Protein AF-A0AAE8MUZ4-F1 (afdb_monomer)

Secondary structure (DSSP, 8-state):
-PPPPHHHHTTSS----PPP-----------PPPP-PPP--PPPPP------------------PPP-------PPSS--PPP-PPP-B-HHHHHHHHHTT-B-GGG-EEE--S-HHHHHHEEEEEESS-B--HHHHHHTSBSS--TTHHHHHHHHHHHTT-SEEEEEEE-SSS-HHHHHHHHHHHHHHHHHHHHHTTB-TTSPBP-------------S---EEEEEEES-HHHHHH--HHHHHHHHHHHHHHHHHHHHHTT-

Radius of gyration: 29.9 Å; Cα contacts (8 Å, |Δi|>4): 283; chains: 1; bounding box: 83×80×65 Å

Sequence (264 aa):
MAAPTLAQACRALRVPCRPASHFRCVSTATRQPAKTGPPASNPKPKTSQPAKTGPFASGSKPDGQKPKLGGQKLRPASGQKPKPRGPALLPSVLRWAHEHNVGFVGELKTVKLASKKGAKALTVKYSPRQTFSWHHITQYFTHHEHTMTEYWLYRYEEQLADPLWLQLTGSTSVKPVVRNFGKRRIRQGIHAAMAERGYTPVGKVAEVEAADDAGARPTRELKGTVSVTVHDPLLAFSFDRETCLEIGREIVRHVESQGKSQRR

Solvent-accessible surface area (backbone atoms only — not comparable to full-atom values): 16710 Å² total; per-residue (Å²): 137,85,80,84,60,74,79,63,64,65,72,75,60,92,67,85,81,77,82,89,75,84,90,74,91,80,82,89,82,94,77,83,85,84,89,75,83,85,85,76,90,80,83,84,86,78,89,79,87,84,80,91,76,86,87,83,79,89,79,91,78,79,95,72,89,76,82,83,74,81,74,79,74,81,72,77,81,72,94,66,78,77,73,82,75,67,83,58,55,30,69,68,58,56,49,52,26,61,76,71,59,42,42,52,60,87,62,46,42,78,52,85,60,84,50,68,70,52,48,72,22,38,48,40,26,40,21,74,46,38,48,55,57,66,66,50,47,73,70,30,37,32,62,62,89,37,93,54,33,65,61,51,52,54,55,48,59,69,47,63,82,40,48,30,41,81,45,79,48,63,53,81,90,55,61,66,66,52,36,53,50,16,50,48,49,44,51,50,12,34,38,49,33,32,44,77,52,45,25,38,86,41,24,42,60,49,89,68,78,93,67,93,70,96,60,91,70,61,91,63,61,43,59,8,23,42,38,38,38,30,69,35,34,69,62,43,50,70,52,51,71,65,61,24,28,53,53,14,40,54,51,51,54,50,54,56,54,52,68,58,61,79,77,117

Structure (mmCIF, N/CA/C/O backbone):
data_AF-A0AAE8MUZ4-F1
#
_entry.id   AF-A0AAE8MUZ4-F1
#
loop_
_atom_site.group_PDB
_atom_site.id
_atom_site.type_symbol
_atom_site.label_atom_id
_atom_site.label_alt_id
_atom_site.label_comp_id
_atom_site.label_asym_id
_atom_site.label_entity_id
_atom_site.label_seq_id
_atom_site.pdbx_PDB_ins_code
_atom_site.Cartn_x
_atom_site.Cartn_y
_atom_site.Cartn_z
_atom_site.occupancy
_atom_site.B_iso_or_equiv
_atom_site.auth_seq_id
_atom_site.auth_comp_id
_atom_site.auth_asym_id
_atom_site.auth_atom_id
_atom_site.pdbx_PDB_model_num
ATOM 1 N N . MET A 1 1 ? -15.954 -32.762 -34.624 1.00 44.47 1 MET A N 1
ATOM 2 C CA . MET A 1 1 ? -15.051 -33.497 -33.712 1.00 44.47 1 MET A CA 1
ATOM 3 C C . MET A 1 1 ? -15.132 -32.822 -32.352 1.00 44.47 1 MET A C 1
ATOM 5 O O . MET A 1 1 ? -14.688 -31.690 -32.231 1.00 44.47 1 MET A O 1
ATOM 9 N N . ALA A 1 2 ? -15.831 -33.432 -31.394 1.00 43.97 2 ALA A N 1
ATOM 10 C CA . ALA A 1 2 ? -16.106 -32.829 -30.090 1.00 43.97 2 ALA A CA 1
ATOM 11 C C . ALA A 1 2 ? -14.939 -33.088 -29.125 1.00 43.97 2 ALA A C 1
ATOM 13 O O . ALA A 1 2 ? -14.492 -34.227 -28.994 1.00 43.97 2 ALA A O 1
ATOM 14 N N . ALA A 1 3 ? -14.438 -32.033 -28.480 1.00 46.38 3 ALA A N 1
ATOM 15 C CA . ALA A 1 3 ? -13.372 -32.127 -27.488 1.00 46.38 3 ALA A CA 1
ATOM 16 C C . ALA A 1 3 ? -13.898 -32.775 -26.190 1.00 46.38 3 ALA A C 1
ATOM 18 O O . ALA A 1 3 ? -14.987 -32.411 -25.734 1.00 46.38 3 ALA A O 1
ATOM 19 N N . PRO A 1 4 ? -13.164 -33.721 -25.578 1.00 58.41 4 PRO A N 1
ATOM 20 C CA . PRO A 1 4 ? -13.598 -34.365 -24.346 1.00 58.41 4 PRO A CA 1
ATOM 21 C C . PRO A 1 4 ? -13.546 -33.393 -23.159 1.00 58.41 4 PRO A C 1
ATOM 23 O O . PRO A 1 4 ? -12.588 -32.647 -22.963 1.00 58.41 4 PRO A O 1
ATOM 26 N N . THR A 1 5 ? -14.599 -33.425 -22.346 1.00 60.47 5 THR A N 1
ATOM 27 C CA . THR A 1 5 ? -14.749 -32.649 -21.110 1.00 60.47 5 THR A CA 1
ATOM 28 C C . THR A 1 5 ? -13.696 -33.017 -20.059 1.00 60.47 5 THR A C 1
ATOM 30 O O . THR A 1 5 ? -13.419 -34.195 -19.836 1.00 60.47 5 THR A O 1
ATOM 33 N N . LEU A 1 6 ? -13.198 -32.005 -19.338 1.00 47.69 6 LEU A N 1
ATOM 34 C CA . LEU A 1 6 ? -12.201 -32.059 -18.250 1.00 47.69 6 LEU A CA 1
ATOM 35 C C . LEU A 1 6 ? -12.442 -33.158 -17.189 1.00 47.69 6 LEU A C 1
ATOM 37 O O . LEU A 1 6 ? -11.491 -33.672 -16.606 1.00 47.69 6 LEU A O 1
ATOM 41 N N . ALA A 1 7 ? -13.689 -33.595 -16.992 1.00 52.94 7 ALA A N 1
ATOM 42 C CA . ALA A 1 7 ? -14.039 -34.693 -16.088 1.00 52.94 7 ALA A CA 1
ATOM 43 C C . ALA A 1 7 ? -13.530 -36.081 -16.546 1.00 52.94 7 ALA A C 1
ATOM 45 O O . ALA A 1 7 ? -13.346 -36.972 -15.716 1.00 52.94 7 ALA A O 1
ATOM 46 N N . GLN A 1 8 ? -13.262 -36.280 -17.843 1.00 55.69 8 GLN A N 1
ATOM 47 C CA . GLN A 1 8 ? -12.695 -37.531 -18.369 1.00 55.69 8 GLN A CA 1
ATOM 48 C C . GLN A 1 8 ? -11.166 -37.596 -18.229 1.00 55.69 8 GLN A C 1
ATOM 50 O O . GLN A 1 8 ? -10.619 -38.691 -18.102 1.00 55.69 8 GLN A O 1
ATOM 55 N N . ALA A 1 9 ? -10.476 -36.452 -18.149 1.00 51.72 9 ALA A N 1
ATOM 56 C CA . ALA A 1 9 ? -9.022 -36.404 -17.975 1.00 51.72 9 ALA A CA 1
ATOM 57 C C . ALA A 1 9 ? -8.576 -36.842 -16.565 1.00 51.72 9 ALA A C 1
ATOM 59 O O . ALA A 1 9 ? -7.518 -37.447 -16.401 1.00 51.72 9 ALA A O 1
ATOM 60 N N . CYS A 1 10 ? -9.408 -36.630 -15.540 1.00 44.34 10 CYS A N 1
ATOM 61 C CA . CYS A 1 10 ? -9.066 -36.984 -14.159 1.00 44.34 10 CYS A CA 1
ATOM 62 C C . CYS A 1 10 ? -9.172 -38.489 -13.838 1.00 44.34 10 CYS A C 1
ATOM 64 O O . CYS A 1 10 ? -8.637 -38.918 -12.820 1.00 44.34 10 CYS A O 1
ATOM 66 N N . ARG A 1 11 ? -9.797 -39.318 -14.692 1.00 48.97 11 ARG A N 1
ATOM 67 C CA . ARG A 1 11 ? -9.858 -40.787 -14.496 1.00 48.97 11 ARG A CA 1
ATOM 68 C C . ARG A 1 11 ? -8.625 -41.544 -15.006 1.00 48.97 11 ARG A C 1
ATOM 70 O O . ARG A 1 11 ? -8.481 -42.722 -14.689 1.00 48.97 11 ARG A O 1
ATOM 77 N N . ALA A 1 12 ? -7.736 -40.897 -15.761 1.00 51.06 12 ALA A N 1
ATOM 78 C CA . ALA A 1 12 ? -6.541 -41.535 -16.324 1.00 51.06 12 ALA A CA 1
ATOM 79 C C . ALA A 1 12 ? -5.339 -41.561 -15.358 1.00 51.06 12 ALA A C 1
ATOM 81 O O . ALA A 1 12 ? -4.394 -42.322 -15.560 1.00 51.06 12 ALA A O 1
ATOM 82 N N . LEU A 1 13 ? -5.378 -40.777 -14.279 1.00 45.66 13 LEU A N 1
ATOM 83 C CA . LEU A 1 13 ? -4.329 -40.745 -13.265 1.00 45.66 13 LEU A CA 1
ATOM 84 C C . LEU A 1 13 ? -4.782 -41.583 -12.067 1.00 45.66 13 LEU A C 1
ATOM 86 O O . LEU A 1 13 ? -5.521 -41.111 -11.207 1.00 45.66 13 LEU A O 1
ATOM 90 N N . ARG A 1 14 ? -4.348 -42.851 -12.019 1.00 48.81 14 ARG A N 1
ATOM 91 C CA . ARG A 1 14 ? -4.476 -43.748 -10.855 1.00 48.81 14 ARG A CA 1
ATOM 92 C C . ARG A 1 14 ? -3.677 -43.200 -9.662 1.00 48.81 14 ARG A C 1
ATOM 94 O O . ARG A 1 14 ? -2.636 -43.739 -9.301 1.00 48.81 14 ARG A O 1
ATOM 101 N N . VAL A 1 15 ? -4.159 -42.126 -9.049 1.00 48.88 15 VAL A N 1
ATOM 102 C CA . VAL A 1 15 ? -3.671 -41.637 -7.760 1.0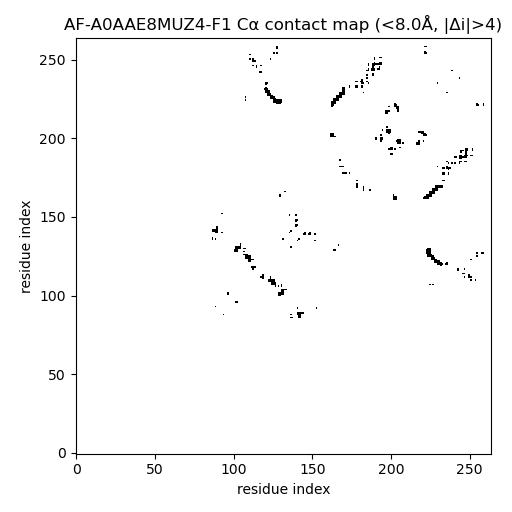0 48.88 15 VAL A CA 1
ATOM 103 C C . VAL A 1 15 ? -4.551 -42.268 -6.679 1.00 48.88 15 VAL A C 1
ATOM 105 O O . VAL A 1 15 ? -5.759 -42.029 -6.674 1.00 48.88 15 VAL A O 1
ATOM 108 N N . PRO A 1 16 ? -4.007 -43.102 -5.777 1.00 45.62 16 PRO A N 1
ATOM 109 C CA . PRO A 1 16 ? -4.795 -43.675 -4.697 1.00 45.62 16 PRO A CA 1
ATOM 110 C C . PRO A 1 16 ? -5.201 -42.580 -3.700 1.00 45.62 16 PRO A C 1
ATOM 112 O O . PRO A 1 16 ? -4.381 -42.073 -2.934 1.00 45.62 16 PRO A O 1
ATOM 115 N N . CYS A 1 17 ? -6.488 -42.230 -3.694 1.00 36.59 17 CYS A N 1
ATOM 116 C CA . CYS A 1 17 ? -7.114 -41.460 -2.626 1.00 36.59 17 CYS A CA 1
ATOM 117 C C . CYS A 1 17 ? -7.075 -42.281 -1.328 1.00 36.59 17 CYS A C 1
ATOM 119 O O . CYS A 1 17 ? -7.754 -43.301 -1.210 1.00 36.59 17 CYS A O 1
ATOM 121 N N . ARG A 1 18 ? -6.283 -41.842 -0.343 1.00 39.91 18 ARG A N 1
ATOM 122 C CA . ARG A 1 18 ? -6.380 -42.349 1.031 1.00 39.91 18 ARG A CA 1
ATOM 123 C C . ARG A 1 18 ? -7.630 -41.759 1.700 1.00 39.91 18 ARG A C 1
ATOM 125 O O . ARG A 1 18 ? -7.783 -40.537 1.674 1.00 39.91 18 ARG A O 1
ATOM 132 N N . PRO A 1 19 ? -8.502 -42.580 2.309 1.00 46.00 19 PRO A N 1
ATOM 133 C CA . PRO A 1 19 ? -9.665 -42.084 3.028 1.00 46.00 19 PRO A CA 1
ATOM 134 C C . PRO A 1 19 ? -9.261 -41.385 4.331 1.00 46.00 19 PRO A C 1
ATOM 136 O O . PRO A 1 19 ? -8.365 -41.823 5.054 1.00 46.00 19 PRO A O 1
ATOM 139 N N . ALA A 1 20 ? -9.955 -40.285 4.610 1.00 47.47 20 ALA A N 1
ATOM 140 C CA . ALA A 1 20 ? -9.902 -39.559 5.865 1.00 47.47 20 ALA A CA 1
ATOM 141 C C . ALA A 1 20 ? -10.546 -40.397 6.979 1.00 47.47 20 ALA A C 1
ATOM 143 O O . ALA A 1 20 ? -11.726 -40.732 6.908 1.00 47.47 20 ALA A O 1
ATOM 144 N N . SER A 1 21 ? -9.783 -40.704 8.027 1.00 38.12 21 SER A N 1
ATOM 145 C CA . SER A 1 21 ? -10.315 -41.307 9.247 1.00 38.12 21 SER A CA 1
ATOM 146 C C . SER A 1 21 ? -9.592 -40.762 10.479 1.00 38.12 21 SER A C 1
ATOM 148 O O . SER A 1 21 ? -8.390 -40.949 10.634 1.00 38.12 21 SER A O 1
ATOM 150 N N . HIS A 1 22 ? -10.376 -40.115 11.345 1.00 38.91 22 HIS A N 1
ATOM 151 C CA . HIS A 1 22 ? -10.196 -39.980 12.793 1.00 38.91 22 HIS A CA 1
ATOM 152 C C . HIS A 1 22 ? -8.846 -39.474 13.331 1.00 38.91 22 HIS A C 1
ATOM 154 O O . HIS A 1 22 ? -7.971 -40.257 13.686 1.00 38.91 22 HIS A O 1
ATOM 160 N N . PHE A 1 23 ? -8.757 -38.168 13.602 1.00 34.72 23 PHE A N 1
ATOM 161 C CA . PHE A 1 23 ? -7.888 -37.671 14.674 1.00 34.72 23 PHE A CA 1
ATOM 162 C C . PHE A 1 23 ? -8.706 -37.535 15.962 1.00 34.72 23 PHE A C 1
ATOM 164 O O . PHE A 1 23 ? -9.442 -36.571 16.161 1.00 34.72 23 PHE A O 1
ATOM 171 N N . ARG A 1 24 ? -8.601 -38.553 16.825 1.00 35.66 24 ARG A N 1
ATOM 172 C CA . ARG A 1 24 ? -8.996 -38.474 18.236 1.00 35.66 24 ARG A CA 1
ATOM 173 C C . ARG A 1 24 ? -7.927 -37.713 19.022 1.00 35.66 24 ARG A C 1
ATOM 175 O O . ARG A 1 24 ? -6.734 -37.927 18.820 1.00 35.66 24 ARG A O 1
ATOM 182 N N . CYS A 1 25 ? -8.391 -36.888 19.957 1.00 34.16 25 CYS A N 1
ATOM 183 C CA . CYS A 1 25 ? -7.623 -36.366 21.082 1.00 34.16 25 CYS A CA 1
ATOM 184 C C . CYS A 1 25 ? -6.877 -37.485 21.819 1.00 34.16 25 CYS A C 1
ATOM 186 O O . CYS A 1 25 ? -7.496 -38.463 22.235 1.00 34.16 25 CYS A O 1
ATOM 188 N N . VAL A 1 26 ? -5.586 -37.275 22.080 1.00 37.47 26 VAL A N 1
ATOM 189 C CA . VAL A 1 26 ? -4.878 -37.917 23.192 1.00 37.47 26 VAL A CA 1
ATOM 190 C C . VAL A 1 26 ? -4.152 -36.826 23.966 1.00 37.47 26 VAL A C 1
ATOM 192 O O . VAL A 1 26 ? -3.298 -36.115 23.440 1.00 37.47 26 VAL A O 1
ATOM 195 N N . SER A 1 27 ? -4.576 -36.685 25.217 1.00 35.72 27 SER A N 1
ATOM 196 C CA . SER A 1 27 ? -3.962 -35.870 26.254 1.00 35.72 27 SER A CA 1
ATOM 197 C C . SER A 1 27 ? -2.910 -36.694 27.006 1.00 35.72 27 SER A C 1
ATOM 199 O O . SER A 1 27 ? -3.008 -37.917 27.076 1.00 35.72 27 SER A O 1
ATOM 201 N N . THR A 1 28 ? -1.983 -35.978 27.643 1.00 35.06 28 THR A N 1
ATOM 202 C CA . THR A 1 28 ? -0.979 -36.403 28.638 1.00 35.06 28 THR A CA 1
ATOM 203 C C . THR A 1 28 ? 0.272 -37.136 28.134 1.00 35.06 28 THR A C 1
ATOM 205 O O . THR A 1 28 ? 0.226 -38.280 27.707 1.00 35.06 28 THR A O 1
ATOM 208 N N . ALA A 1 29 ? 1.429 -36.477 28.269 1.00 35.97 29 ALA A N 1
ATOM 209 C CA . ALA A 1 29 ? 2.474 -36.904 29.207 1.00 35.97 29 ALA A CA 1
ATOM 210 C C . ALA A 1 29 ? 3.646 -35.905 29.215 1.00 35.97 29 ALA A C 1
ATOM 212 O O . ALA A 1 29 ? 4.327 -35.668 28.219 1.00 35.97 29 ALA A O 1
ATOM 213 N N . THR A 1 30 ? 3.869 -35.341 30.395 1.00 45.09 30 THR A N 1
ATOM 214 C CA . THR A 1 30 ? 5.029 -34.573 30.840 1.00 45.09 30 THR A CA 1
ATOM 215 C C . THR A 1 30 ? 6.341 -35.297 30.515 1.00 45.09 30 THR A C 1
ATOM 217 O O . THR A 1 30 ? 6.568 -36.406 30.993 1.00 45.09 30 THR A O 1
ATOM 220 N N . ARG A 1 31 ? 7.248 -34.655 29.767 1.00 38.12 31 ARG A N 1
ATOM 221 C CA . ARG A 1 31 ? 8.655 -35.075 29.668 1.00 38.12 31 ARG A CA 1
ATOM 222 C C . ARG A 1 31 ? 9.562 -33.908 30.044 1.00 38.12 31 ARG A C 1
ATOM 224 O O . ARG A 1 31 ? 9.540 -32.855 29.415 1.00 38.12 31 ARG A O 1
ATOM 231 N N . GLN A 1 32 ? 10.313 -34.114 31.120 1.00 45.84 32 GLN A N 1
ATOM 232 C CA . GLN A 1 32 ? 11.327 -33.204 31.640 1.00 45.84 32 GLN A CA 1
ATOM 233 C C . GLN A 1 32 ? 12.484 -33.000 30.641 1.00 45.84 32 GLN A C 1
ATOM 235 O O . GLN A 1 32 ? 12.754 -33.885 29.824 1.00 45.84 32 GLN A O 1
ATOM 240 N N . PRO A 1 33 ? 13.188 -31.855 30.716 1.00 49.72 33 PRO A N 1
ATOM 241 C CA . PRO A 1 33 ? 14.288 -31.529 29.818 1.00 49.72 33 PRO A CA 1
ATOM 242 C C . PRO A 1 33 ? 15.576 -32.275 30.192 1.00 49.72 33 PRO A C 1
ATOM 244 O O . PRO A 1 33 ? 16.044 -32.221 31.332 1.00 49.72 33 PRO A O 1
ATOM 247 N N . ALA A 1 34 ? 16.188 -32.922 29.200 1.00 43.00 34 ALA A N 1
ATOM 248 C CA . ALA A 1 34 ? 17.543 -33.438 29.307 1.00 43.00 34 ALA A CA 1
ATOM 249 C C . ALA A 1 34 ? 18.542 -32.269 29.321 1.00 43.00 34 ALA A C 1
ATOM 251 O O . ALA A 1 34 ? 18.588 -31.448 28.404 1.00 43.00 34 ALA A O 1
ATOM 252 N N . LYS A 1 35 ? 19.337 -32.211 30.391 1.00 47.22 35 LYS A N 1
ATOM 253 C CA . LYS A 1 35 ? 20.534 -31.381 30.521 1.00 47.22 35 LYS A CA 1
ATOM 254 C C . LYS A 1 35 ? 21.609 -31.913 29.571 1.00 47.22 35 LYS A C 1
ATOM 256 O O . LYS A 1 35 ? 22.097 -33.020 29.767 1.00 47.22 35 LYS A O 1
ATOM 261 N N . THR A 1 36 ? 22.039 -31.103 28.613 1.00 50.72 36 THR A N 1
ATOM 262 C CA . THR A 1 36 ? 23.322 -31.282 27.919 1.00 50.72 36 THR A CA 1
ATOM 263 C C . THR A 1 36 ? 24.082 -29.967 27.998 1.00 50.72 36 THR A C 1
ATOM 265 O O . THR A 1 36 ? 23.602 -28.936 27.529 1.00 50.72 36 THR A O 1
ATOM 268 N N . GLY A 1 37 ? 25.221 -30.007 28.692 1.00 45.41 37 GLY A N 1
ATOM 269 C CA . GLY A 1 37 ? 26.102 -28.869 28.924 1.00 45.41 37 GLY A CA 1
ATOM 270 C C . GLY A 1 37 ? 26.811 -28.368 27.656 1.00 45.41 37 GLY A C 1
ATOM 271 O O . GLY A 1 37 ? 26.710 -28.986 26.595 1.00 45.41 37 GLY A O 1
ATOM 272 N N . PRO A 1 38 ? 27.518 -27.232 27.762 1.00 54.50 38 PRO A N 1
ATOM 273 C CA . PRO A 1 38 ? 28.114 -26.543 26.625 1.00 54.50 38 PRO A CA 1
ATOM 274 C C . PRO A 1 38 ? 29.461 -27.167 26.223 1.00 54.50 38 PRO A C 1
ATOM 276 O O . PRO A 1 38 ? 30.309 -27.379 27.093 1.00 54.50 38 PRO A O 1
ATOM 279 N N . PRO A 1 39 ? 29.730 -27.401 24.926 1.00 54.25 39 PRO A N 1
ATOM 280 C CA . PRO A 1 39 ? 31.086 -27.668 24.477 1.00 54.25 39 PRO A CA 1
ATOM 281 C C . PRO A 1 39 ? 31.892 -26.366 24.328 1.00 54.25 39 PRO A C 1
ATOM 283 O O . PRO A 1 39 ? 31.533 -25.454 23.587 1.00 54.25 39 PRO A O 1
ATOM 286 N N . ALA A 1 40 ? 32.971 -26.341 25.109 1.00 44.56 40 ALA A N 1
ATOM 287 C CA . ALA A 1 40 ? 34.286 -25.729 24.938 1.00 44.56 40 ALA A CA 1
ATOM 288 C C . ALA A 1 40 ? 34.501 -24.597 23.909 1.00 44.56 40 ALA A C 1
ATOM 290 O O . ALA A 1 40 ? 34.334 -24.727 22.699 1.00 44.56 40 ALA A O 1
ATOM 291 N N . SER A 1 41 ? 35.057 -23.519 24.462 1.00 42.69 41 SER A N 1
ATOM 292 C CA . SER A 1 41 ? 35.855 -22.467 23.840 1.00 42.69 41 SER A CA 1
ATOM 293 C C . SER A 1 41 ? 36.892 -22.982 22.837 1.00 42.69 41 SER A C 1
ATOM 295 O O . SER A 1 41 ? 37.749 -23.785 23.207 1.00 42.69 41 SER A O 1
ATOM 297 N N . ASN A 1 42 ? 36.900 -22.413 21.628 1.00 45.31 42 ASN A N 1
ATOM 298 C CA . ASN A 1 42 ? 38.048 -22.484 20.725 1.00 45.31 42 ASN A CA 1
ATOM 299 C C . ASN A 1 42 ? 38.853 -21.168 20.731 1.00 45.31 42 ASN A C 1
ATOM 301 O O . ASN A 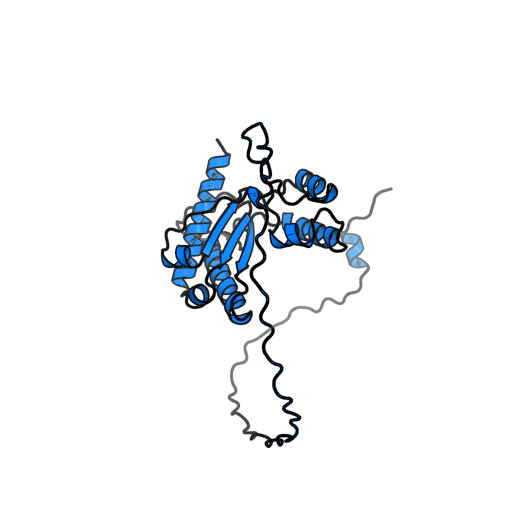1 42 ? 38.267 -20.091 20.894 1.00 45.31 42 ASN A O 1
ATOM 305 N N . PRO A 1 43 ? 40.190 -21.238 20.584 1.00 53.19 43 PRO A N 1
ATOM 306 C CA . PRO A 1 43 ? 41.095 -20.136 20.880 1.00 53.19 43 PRO A CA 1
ATOM 307 C C . PRO A 1 43 ? 41.260 -19.136 19.726 1.00 53.19 43 PRO A C 1
ATOM 309 O O . PRO A 1 43 ? 41.232 -19.480 18.546 1.00 53.19 43 PRO A O 1
ATOM 312 N N . LYS A 1 44 ? 41.495 -17.874 20.112 1.00 47.66 44 LYS A N 1
ATOM 313 C CA . LYS A 1 44 ? 41.945 -16.757 19.264 1.00 47.66 44 LYS A CA 1
ATOM 314 C C . LYS A 1 44 ? 43.232 -17.103 18.497 1.00 47.66 44 LYS A C 1
ATOM 316 O O . LYS A 1 44 ? 44.219 -17.450 19.147 1.00 47.66 44 LYS A O 1
ATOM 321 N N . PRO A 1 45 ? 43.314 -16.809 17.190 1.00 53.84 45 PRO A N 1
ATOM 322 C CA . PRO A 1 45 ? 44.588 -16.533 16.545 1.00 53.84 45 PRO A CA 1
ATOM 323 C C . PRO A 1 45 ? 45.033 -15.082 16.809 1.00 53.84 45 PRO A C 1
ATOM 325 O O . PRO A 1 45 ? 44.281 -14.123 16.621 1.00 53.84 45 PRO A O 1
ATOM 328 N N . LYS A 1 46 ? 46.271 -14.952 17.300 1.00 43.06 46 LYS A N 1
ATOM 329 C CA . LYS A 1 46 ? 47.068 -13.719 17.376 1.00 43.06 46 LYS A CA 1
ATOM 330 C C . LYS A 1 46 ? 47.791 -13.481 16.040 1.00 43.06 46 LYS A C 1
ATOM 332 O O . LYS A 1 46 ? 48.069 -14.440 15.325 1.00 43.06 46 LYS A O 1
ATOM 337 N N . THR A 1 47 ? 48.246 -12.231 15.873 1.00 38.62 47 THR A N 1
ATOM 338 C CA . THR A 1 47 ? 49.345 -11.790 14.979 1.00 38.62 47 THR A CA 1
ATOM 339 C C . THR A 1 47 ? 48.876 -11.587 13.527 1.00 38.62 47 THR A C 1
ATOM 341 O O . THR A 1 47 ? 48.180 -12.432 12.993 1.00 38.62 47 THR A O 1
ATOM 344 N N . SER A 1 48 ? 49.114 -10.475 12.829 1.00 43.38 48 SER A N 1
ATOM 345 C CA . SER A 1 48 ? 50.265 -9.564 12.785 1.00 43.38 48 SER A CA 1
ATOM 346 C C . SER A 1 48 ? 49.834 -8.166 12.302 1.00 43.38 48 SER A C 1
ATOM 348 O O . SER A 1 48 ? 49.023 -8.031 11.390 1.00 43.38 48 SER A O 1
ATOM 350 N N . GLN A 1 49 ? 50.432 -7.118 12.878 1.00 47.72 49 GLN A N 1
ATOM 351 C CA . GLN A 1 49 ? 50.611 -5.832 12.190 1.00 47.72 49 GLN A CA 1
ATOM 352 C C . GLN A 1 49 ? 51.622 -6.003 11.044 1.00 47.72 49 GLN A C 1
ATOM 354 O O . GLN A 1 49 ? 52.499 -6.866 11.140 1.00 47.72 49 GLN A O 1
ATOM 359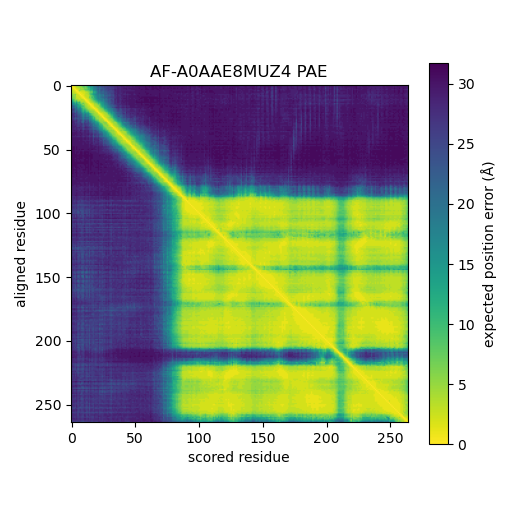 N N . PRO A 1 50 ? 51.598 -5.118 10.035 1.00 50.91 50 PRO A N 1
ATOM 360 C CA . PRO A 1 50 ? 52.826 -4.348 9.860 1.00 50.91 50 PRO A CA 1
ATOM 361 C C . PRO A 1 50 ? 52.640 -2.866 9.501 1.00 50.91 50 PRO A C 1
ATOM 363 O O . PRO A 1 50 ? 51.686 -2.449 8.855 1.00 50.91 50 PRO A O 1
ATOM 366 N N . ALA A 1 51 ? 53.686 -2.141 9.900 1.00 42.56 51 ALA A N 1
ATOM 367 C CA . ALA A 1 51 ? 54.320 -1.007 9.235 1.00 42.56 51 ALA A CA 1
ATOM 368 C C . ALA A 1 51 ? 53.588 0.345 9.175 1.00 42.56 51 ALA A C 1
ATOM 370 O O . ALA A 1 51 ? 52.848 0.681 8.256 1.00 42.56 51 ALA A O 1
ATOM 371 N N . LYS A 1 52 ? 53.999 1.188 10.129 1.00 44.34 52 LYS A N 1
ATOM 372 C CA . LYS A 1 52 ? 54.248 2.618 9.931 1.00 44.34 52 LYS A CA 1
ATOM 373 C C . LYS A 1 52 ? 55.117 2.846 8.683 1.00 44.34 52 LYS A C 1
ATOM 375 O O . LYS A 1 52 ? 56.229 2.331 8.624 1.00 44.34 52 LYS A O 1
ATOM 380 N N . THR A 1 53 ? 54.688 3.744 7.806 1.00 45.38 53 THR A N 1
ATOM 381 C CA . THR A 1 53 ? 55.590 4.618 7.043 1.00 45.38 53 THR A CA 1
ATOM 382 C C . THR A 1 53 ? 55.086 6.046 7.179 1.00 45.38 53 THR A C 1
ATOM 384 O O . THR A 1 53 ? 53.889 6.305 7.087 1.00 45.38 53 THR A O 1
ATOM 387 N N . GLY A 1 54 ? 56.022 6.925 7.526 1.00 41.00 54 GLY A N 1
ATOM 388 C CA . GLY A 1 54 ? 55.810 8.301 7.942 1.00 41.00 54 GLY A CA 1
ATOM 389 C C . GLY A 1 54 ? 55.530 9.298 6.807 1.00 41.00 54 GLY A C 1
ATOM 390 O O . GLY A 1 54 ? 55.068 8.915 5.734 1.00 41.00 54 GLY A O 1
ATOM 391 N N . PRO A 1 55 ? 55.754 10.595 7.082 1.00 52.28 55 PRO A N 1
ATOM 392 C CA . PRO A 1 55 ? 55.006 11.701 6.500 1.00 52.28 55 PRO A CA 1
ATOM 393 C C . PRO A 1 55 ? 55.672 12.274 5.245 1.00 52.28 55 PRO A C 1
ATOM 395 O O . PRO A 1 55 ? 56.894 12.376 5.184 1.00 52.28 55 PRO A O 1
ATOM 398 N N . PHE A 1 56 ? 54.866 12.754 4.295 1.00 42.00 56 PHE A N 1
ATOM 399 C CA . PHE A 1 56 ? 55.340 13.662 3.252 1.00 42.00 56 PHE A CA 1
ATOM 400 C C . PHE A 1 56 ? 54.665 15.029 3.367 1.00 42.00 56 PHE A C 1
ATOM 402 O O . PHE A 1 56 ? 53.478 15.213 3.108 1.00 42.00 56 PHE A O 1
ATOM 409 N N . ALA A 1 57 ? 55.501 15.943 3.850 1.00 40.44 57 ALA A N 1
ATOM 410 C CA . ALA A 1 57 ? 55.620 17.368 3.589 1.00 40.44 57 ALA A CA 1
ATOM 411 C C . ALA A 1 57 ? 54.652 18.031 2.584 1.00 40.44 57 ALA A C 1
ATOM 413 O O . ALA A 1 57 ? 54.573 17.682 1.409 1.00 40.44 57 ALA A O 1
ATOM 414 N N . SER A 1 58 ? 54.015 19.089 3.095 1.00 40.16 58 SER A N 1
ATOM 415 C CA . SER A 1 58 ? 53.935 20.446 2.532 1.00 40.16 58 SER A CA 1
ATOM 416 C C . SER A 1 58 ? 54.282 20.637 1.049 1.00 40.16 58 SER A C 1
ATOM 418 O O . SER A 1 58 ? 55.450 20.659 0.662 1.00 40.16 58 SER A O 1
ATOM 420 N N . GLY A 1 59 ? 53.255 20.954 0.261 1.00 38.44 59 GLY A N 1
ATOM 421 C CA . GLY A 1 59 ? 53.378 21.623 -1.030 1.00 38.44 59 GLY A CA 1
ATOM 422 C C . GLY A 1 59 ? 52.507 22.873 -1.046 1.00 38.44 59 GLY A C 1
ATOM 423 O O . GLY A 1 59 ? 51.331 22.810 -1.400 1.00 38.44 59 GLY A O 1
ATOM 424 N N . SER A 1 60 ? 53.085 24.001 -0.642 1.00 43.44 60 SER A N 1
ATOM 425 C CA . SER A 1 60 ? 52.556 25.343 -0.877 1.00 43.44 60 SER A CA 1
ATOM 426 C C . SER A 1 60 ? 52.379 25.554 -2.383 1.00 43.44 60 SER A C 1
ATOM 428 O O . SER A 1 60 ? 53.319 25.326 -3.146 1.00 43.44 60 SER A O 1
ATOM 430 N N . LYS A 1 61 ? 51.197 25.997 -2.826 1.00 44.53 61 LYS A N 1
ATOM 431 C CA . LYS A 1 61 ? 51.000 26.519 -4.186 1.00 44.53 61 LYS A CA 1
ATOM 432 C C . LYS A 1 61 ? 50.624 28.002 -4.136 1.00 44.53 61 LYS A C 1
ATOM 434 O O . LYS A 1 61 ? 49.822 28.373 -3.281 1.00 44.53 61 LYS A O 1
ATOM 439 N N . PRO A 1 62 ? 51.211 28.818 -5.027 1.00 46.28 62 PRO A N 1
ATOM 440 C CA . PRO A 1 62 ? 51.098 30.268 -5.011 1.00 46.28 62 PRO A CA 1
ATOM 441 C C . PRO A 1 62 ? 49.776 30.762 -5.602 1.00 46.28 62 PRO A C 1
ATOM 443 O O . PRO A 1 62 ? 49.148 30.095 -6.430 1.00 46.28 62 PRO A O 1
ATOM 446 N N . ASP A 1 63 ? 49.410 31.968 -5.177 1.00 48.97 63 ASP A N 1
ATOM 447 C CA . ASP A 1 63 ? 48.332 32.789 -5.707 1.00 48.97 63 ASP A CA 1
ATOM 448 C C . ASP A 1 63 ? 48.418 32.923 -7.232 1.00 48.97 63 ASP A C 1
ATOM 450 O O . ASP A 1 63 ? 49.297 33.579 -7.787 1.00 48.97 63 ASP A O 1
ATOM 454 N N . GLY A 1 64 ? 47.467 32.287 -7.913 1.00 43.25 64 GLY A N 1
ATOM 455 C CA . GLY A 1 64 ? 47.243 32.406 -9.347 1.00 43.25 64 GLY A CA 1
ATOM 456 C C . GLY A 1 64 ? 45.854 32.974 -9.595 1.00 43.25 64 GLY A C 1
ATOM 457 O O . GLY A 1 64 ? 44.851 32.265 -9.499 1.00 43.25 64 GLY A O 1
ATOM 458 N N . GLN A 1 65 ? 45.806 34.269 -9.900 1.00 47.78 65 GLN A N 1
ATOM 459 C CA . GLN A 1 65 ? 44.618 35.003 -10.322 1.00 47.78 65 GLN A CA 1
ATOM 460 C C . GLN A 1 65 ? 43.898 34.261 -11.463 1.00 47.78 65 GLN A C 1
ATOM 462 O O . GLN A 1 65 ? 44.456 34.051 -12.538 1.00 47.78 65 GLN A O 1
ATOM 467 N N . LYS A 1 66 ? 42.635 33.873 -11.246 1.00 44.81 66 LYS A N 1
ATOM 468 C CA . LYS A 1 66 ? 41.756 33.392 -12.321 1.00 44.81 66 LYS A CA 1
ATOM 469 C C . LYS A 1 66 ? 41.179 34.592 -13.085 1.00 44.81 66 LYS A C 1
ATOM 471 O O . LYS A 1 66 ? 40.491 35.404 -12.461 1.00 44.81 66 LYS A O 1
ATOM 476 N N . PRO A 1 67 ? 41.353 34.690 -14.415 1.00 43.91 67 PRO A N 1
ATOM 477 C CA . PRO A 1 67 ? 40.612 35.653 -15.217 1.00 43.91 67 PRO A CA 1
ATOM 478 C C . PRO A 1 67 ? 39.122 35.287 -15.207 1.00 43.91 67 PRO A C 1
ATOM 480 O O . PRO A 1 67 ? 38.728 34.159 -15.515 1.00 43.91 67 PRO A O 1
ATOM 483 N N . LYS A 1 68 ? 38.279 36.253 -14.826 1.00 47.59 68 LYS A N 1
ATOM 484 C CA . LYS A 1 68 ? 36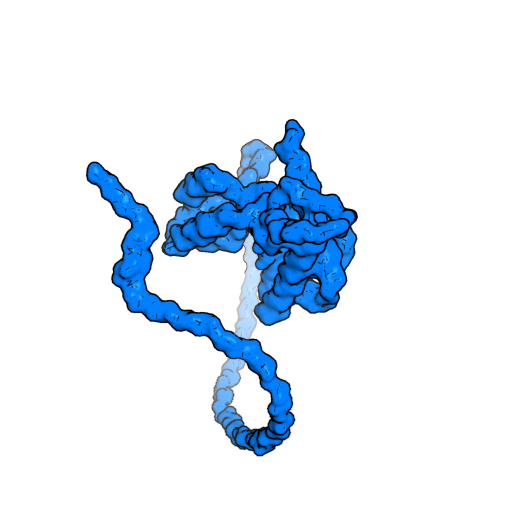.818 36.172 -14.941 1.00 47.59 68 LYS A CA 1
ATOM 485 C C . LYS A 1 68 ? 36.440 36.178 -16.426 1.00 47.59 68 LYS A C 1
ATOM 487 O O . LYS A 1 68 ? 36.163 37.228 -16.994 1.00 47.59 68 LYS A O 1
ATOM 492 N N . LEU A 1 69 ? 36.406 35.004 -17.049 1.00 48.81 69 LEU A N 1
ATOM 493 C CA . LEU A 1 69 ? 35.679 34.809 -18.300 1.00 48.81 69 LEU A CA 1
ATOM 494 C C . LEU A 1 69 ? 34.186 34.965 -17.994 1.00 48.81 69 LEU A C 1
ATOM 496 O O . LEU A 1 69 ? 33.574 34.124 -17.333 1.00 48.81 69 LEU A O 1
ATOM 500 N N . GLY A 1 70 ? 33.627 36.094 -18.429 1.00 48.19 70 GLY A N 1
ATOM 501 C CA . GLY A 1 70 ? 32.202 36.387 -18.393 1.00 48.19 70 GLY A CA 1
ATOM 502 C C . GLY A 1 70 ? 31.438 35.406 -19.272 1.00 48.19 70 GLY A C 1
ATOM 503 O O . GLY A 1 70 ? 31.152 35.685 -20.431 1.00 48.19 70 GLY A O 1
ATOM 504 N N . GLY A 1 71 ? 31.103 34.245 -18.713 1.00 45.91 71 GLY A N 1
ATOM 505 C CA . GLY A 1 71 ? 30.150 33.325 -19.310 1.00 45.91 71 GLY A CA 1
ATOM 506 C C . GLY A 1 71 ? 28.777 33.983 -19.324 1.00 45.91 71 GLY A C 1
ATOM 507 O O . GLY A 1 71 ? 28.088 34.011 -18.301 1.00 45.91 71 GLY A O 1
ATOM 508 N N . GLN A 1 72 ? 28.376 34.515 -20.478 1.00 51.66 72 GLN A N 1
ATOM 509 C CA . GLN A 1 72 ? 26.978 34.811 -20.753 1.00 51.66 72 GLN A CA 1
ATOM 510 C C . GLN A 1 72 ? 26.192 33.509 -20.567 1.00 51.66 72 GLN A C 1
ATOM 512 O O . GLN A 1 72 ? 26.232 32.605 -21.399 1.00 51.66 72 GLN A O 1
ATOM 517 N N . LYS A 1 73 ? 25.492 33.388 -19.434 1.00 52.97 73 LYS A N 1
ATOM 518 C CA . LYS A 1 73 ? 24.456 32.373 -19.261 1.00 52.97 73 LYS A CA 1
ATOM 519 C C . LYS A 1 73 ? 23.377 32.681 -20.289 1.00 52.97 73 LYS A C 1
ATOM 521 O O . LYS A 1 73 ? 22.568 33.580 -20.065 1.00 52.97 73 LYS A O 1
ATOM 526 N N . LEU A 1 74 ? 23.374 31.930 -21.389 1.00 56.62 74 LEU A N 1
ATOM 527 C CA . LEU A 1 74 ? 22.220 31.780 -22.265 1.00 56.62 74 LEU A CA 1
ATOM 528 C C . LEU A 1 74 ? 21.030 31.421 -21.369 1.00 56.62 74 LEU A C 1
ATOM 530 O O . LEU A 1 74 ? 20.912 30.299 -20.877 1.00 56.62 74 LEU A O 1
ATOM 534 N N . ARG A 1 75 ? 20.199 32.420 -21.061 1.00 51.69 75 ARG A N 1
ATOM 535 C CA . ARG A 1 75 ? 18.919 32.202 -20.399 1.00 51.69 75 ARG A CA 1
ATOM 536 C C . ARG A 1 75 ? 18.059 31.463 -21.421 1.00 51.69 75 ARG A C 1
ATOM 538 O O . ARG A 1 75 ? 17.824 32.035 -22.485 1.00 51.69 75 ARG A O 1
ATOM 545 N N . PRO A 1 76 ? 17.606 30.226 -21.155 1.00 55.84 76 PRO A N 1
ATOM 546 C CA . PRO A 1 76 ? 16.644 29.593 -22.037 1.00 55.84 76 PRO A CA 1
ATOM 547 C C . PRO A 1 76 ? 15.403 30.486 -22.092 1.00 55.84 76 PRO A C 1
ATOM 549 O O . PRO A 1 76 ? 14.795 30.801 -21.066 1.00 55.84 76 PRO A O 1
ATOM 552 N N . ALA A 1 77 ? 15.087 30.954 -23.296 1.00 55.81 77 ALA A N 1
ATOM 553 C CA . ALA A 1 77 ? 13.838 31.629 -23.580 1.00 55.81 77 ALA A CA 1
ATOM 554 C C . ALA A 1 77 ? 12.682 30.646 -23.329 1.00 55.81 77 ALA A C 1
ATOM 556 O O . ALA A 1 77 ? 12.780 29.465 -23.660 1.00 55.81 77 ALA A O 1
ATOM 557 N N . SER A 1 78 ? 11.588 31.162 -22.768 1.00 55.00 78 SER A N 1
ATOM 558 C CA . SER A 1 78 ? 10.349 30.477 -22.360 1.00 55.00 78 SER A CA 1
ATOM 559 C C . SER A 1 78 ? 10.387 29.750 -21.000 1.00 55.00 78 SER A C 1
ATOM 561 O O . SER A 1 78 ? 11.009 28.713 -20.790 1.00 55.00 78 SER A O 1
ATOM 563 N N . GLY A 1 79 ? 9.663 30.334 -20.039 1.00 57.31 79 GLY A N 1
ATOM 564 C CA . GLY A 1 79 ? 9.537 29.912 -18.642 1.00 57.31 79 GLY A CA 1
ATOM 565 C C . GLY A 1 79 ? 8.667 28.676 -18.405 1.00 57.31 79 GLY A C 1
ATOM 566 O O . GLY A 1 79 ? 7.900 28.647 -17.445 1.00 57.31 79 GLY A O 1
ATOM 567 N N . GLN A 1 80 ? 8.778 27.642 -19.237 1.00 58.31 80 GLN A N 1
ATOM 568 C CA . GLN A 1 80 ? 8.216 26.337 -18.905 1.00 58.31 80 GLN A CA 1
ATOM 569 C C . GLN A 1 80 ? 9.306 25.499 -18.244 1.00 58.31 80 GLN A C 1
ATOM 571 O O . GLN A 1 80 ? 10.226 25.016 -18.900 1.00 58.31 80 GLN A O 1
ATOM 576 N N . LYS A 1 81 ? 9.211 25.317 -16.918 1.00 50.38 81 LYS A N 1
ATOM 577 C CA . LYS A 1 81 ? 9.981 24.261 -16.247 1.00 50.38 81 LYS A CA 1
ATOM 578 C C . LYS A 1 81 ? 9.705 22.962 -17.015 1.00 50.38 81 LYS A C 1
ATOM 580 O O . LYS A 1 81 ? 8.524 22.633 -17.166 1.00 50.38 81 LYS A O 1
ATOM 585 N N . PRO A 1 82 ? 10.728 22.242 -17.514 1.00 55.12 82 PRO A N 1
ATOM 586 C CA . PRO A 1 82 ? 10.495 20.974 -18.185 1.00 55.12 82 PRO A CA 1
ATOM 587 C C . PRO A 1 82 ? 9.683 20.102 -17.231 1.00 55.12 82 PRO A C 1
ATOM 589 O O . PRO A 1 82 ? 10.099 19.879 -16.090 1.00 55.12 82 PRO A O 1
ATOM 592 N N . LYS A 1 83 ? 8.486 19.678 -17.665 1.00 55.38 83 LYS A N 1
ATOM 593 C CA . LYS A 1 83 ? 7.692 18.717 -16.896 1.00 55.38 83 LYS A CA 1
ATOM 594 C C . LYS A 1 83 ? 8.626 17.546 -16.587 1.00 55.38 83 LYS A C 1
ATOM 596 O O . LYS A 1 83 ? 9.262 17.060 -17.527 1.00 55.38 83 LYS A O 1
ATOM 601 N N . PRO A 1 84 ? 8.753 17.118 -15.319 1.00 52.09 84 PRO A N 1
ATOM 602 C CA . PRO A 1 84 ? 9.553 15.952 -14.998 1.00 52.09 84 PRO A CA 1
ATOM 603 C C . PRO A 1 84 ? 8.999 14.798 -15.828 1.00 52.09 84 PRO A C 1
ATOM 605 O O . PRO A 1 84 ? 7.868 14.357 -15.619 1.00 52.09 84 PRO A O 1
ATOM 608 N N . ARG A 1 85 ? 9.759 14.373 -16.841 1.00 57.97 85 ARG A N 1
ATOM 609 C CA . ARG A 1 85 ? 9.437 13.164 -17.585 1.00 57.97 85 ARG A CA 1
ATOM 610 C C . ARG A 1 85 ? 9.587 12.051 -16.559 1.00 57.97 85 ARG A C 1
ATOM 612 O O . ARG A 1 85 ? 10.653 11.916 -15.959 1.00 57.97 85 ARG A O 1
ATOM 619 N N . GLY A 1 86 ? 8.500 11.332 -16.286 1.00 60.00 86 GLY A N 1
ATOM 620 C CA . GLY A 1 86 ? 8.582 10.109 -15.495 1.00 60.00 86 GLY A CA 1
ATOM 621 C C . GLY A 1 86 ? 9.635 9.166 -16.091 1.00 60.00 86 GLY A C 1
ATOM 622 O O . GLY A 1 86 ? 10.071 9.387 -17.227 1.00 60.00 86 GLY A O 1
ATOM 623 N N . PRO A 1 87 ? 10.071 8.135 -15.347 1.00 66.69 87 PRO A N 1
ATOM 624 C CA . PRO A 1 87 ? 11.002 7.153 -15.891 1.00 66.69 87 PRO A CA 1
ATOM 625 C C . PRO A 1 87 ? 10.478 6.675 -17.248 1.00 66.69 87 PRO A C 1
ATOM 627 O O . PRO A 1 87 ? 9.304 6.326 -17.364 1.00 66.69 87 PRO A O 1
ATOM 630 N N . ALA A 1 88 ? 11.318 6.744 -18.281 1.00 80.81 88 ALA A N 1
ATOM 631 C CA . ALA A 1 88 ? 10.946 6.261 -19.601 1.00 80.81 88 ALA A CA 1
ATOM 632 C C . ALA A 1 88 ? 10.723 4.749 -19.486 1.00 80.81 88 ALA A C 1
ATOM 634 O O . ALA A 1 88 ? 11.661 4.012 -19.183 1.00 80.81 88 ALA A O 1
ATOM 635 N N . LEU A 1 89 ? 9.469 4.323 -19.631 1.00 86.75 89 LEU A N 1
ATOM 636 C CA . LEU A 1 89 ? 9.079 2.922 -19.520 1.00 86.75 89 LEU A CA 1
ATOM 637 C C . LEU A 1 89 ? 9.189 2.233 -20.871 1.00 86.75 89 LEU A C 1
ATOM 639 O O . LEU A 1 89 ? 9.019 2.868 -21.914 1.00 86.75 89 LEU A O 1
ATOM 643 N N . LEU A 1 90 ? 9.421 0.923 -20.839 1.00 90.88 90 LEU A N 1
ATOM 644 C CA . LEU A 1 90 ? 9.352 0.086 -22.033 1.00 90.88 90 LEU A CA 1
ATOM 645 C C . LEU A 1 90 ? 7.968 0.195 -22.699 1.00 90.88 90 LEU A C 1
ATOM 647 O O . LEU A 1 90 ? 6.949 0.070 -22.010 1.00 90.88 90 LEU A O 1
ATOM 651 N N . PRO A 1 91 ? 7.897 0.355 -24.035 1.00 92.38 91 PRO A N 1
ATOM 652 C CA . PRO A 1 91 ? 6.625 0.394 -24.758 1.00 92.38 91 PRO A CA 1
ATOM 653 C C . PRO A 1 91 ? 5.761 -0.859 -24.560 1.00 92.38 91 PRO A C 1
ATOM 655 O O . PRO A 1 91 ? 4.537 -0.766 -24.548 1.00 92.38 91 PRO A O 1
ATOM 658 N N . SER A 1 92 ? 6.375 -2.034 -24.373 1.00 92.38 92 SER A N 1
ATOM 659 C CA . SER A 1 92 ? 5.667 -3.280 -24.041 1.00 92.38 92 SER A CA 1
ATOM 660 C C . SER A 1 92 ? 4.920 -3.179 -22.709 1.00 92.38 92 SER A C 1
ATOM 662 O O . SER A 1 92 ? 3.737 -3.502 -22.655 1.00 92.38 92 SER A O 1
ATOM 664 N N . VAL A 1 93 ? 5.564 -2.643 -21.670 1.00 94.56 93 VAL A N 1
ATOM 665 C CA . VAL A 1 93 ? 4.956 -2.437 -20.346 1.00 94.56 93 VAL A CA 1
ATOM 666 C C . VAL A 1 93 ? 3.819 -1.418 -20.415 1.00 94.56 93 VAL A C 1
ATOM 668 O O . VAL A 1 93 ? 2.781 -1.619 -19.791 1.00 94.56 93 VAL A O 1
ATOM 671 N N . LEU A 1 94 ? 3.979 -0.341 -21.193 1.00 93.69 94 LEU A N 1
ATOM 672 C CA . LEU A 1 94 ? 2.920 0.655 -21.392 1.00 93.69 94 LEU A CA 1
ATOM 673 C C . LEU A 1 94 ? 1.680 0.052 -22.066 1.00 93.69 94 LEU A C 1
ATOM 675 O O . LEU A 1 94 ? 0.564 0.317 -21.622 1.00 93.69 94 LEU A O 1
ATOM 679 N N . ARG A 1 95 ? 1.874 -0.769 -23.108 1.00 95.06 95 ARG A N 1
ATOM 680 C CA . ARG A 1 95 ? 0.778 -1.484 -23.781 1.00 95.06 95 ARG A CA 1
ATOM 681 C C . ARG A 1 95 ? 0.075 -2.444 -22.830 1.00 95.06 95 ARG A C 1
ATOM 683 O O . ARG A 1 95 ? -1.133 -2.331 -22.657 1.00 95.06 95 ARG A O 1
ATOM 690 N N . TRP A 1 96 ? 0.837 -3.286 -22.133 1.00 96.12 96 TRP A N 1
ATOM 691 C CA . TRP A 1 96 ? 0.286 -4.236 -21.167 1.00 96.12 96 TRP A CA 1
ATOM 692 C C . TRP A 1 96 ? -0.519 -3.530 -20.064 1.00 96.12 96 TRP A C 1
ATOM 694 O O . TRP A 1 96 ? -1.613 -3.964 -19.705 1.00 96.12 96 TRP A O 1
ATOM 704 N N . ALA A 1 97 ? -0.012 -2.403 -19.551 1.00 95.81 97 ALA A N 1
ATOM 705 C CA . ALA A 1 97 ? -0.688 -1.615 -18.522 1.00 95.81 97 ALA A CA 1
ATOM 706 C C . ALA A 1 97 ? -2.008 -1.012 -19.023 1.00 95.81 97 ALA A C 1
ATOM 708 O O . ALA A 1 97 ? -2.990 -0.964 -18.283 1.00 95.81 97 ALA A O 1
ATOM 709 N N . HIS A 1 98 ? -2.041 -0.573 -20.283 1.00 95.38 98 HIS A N 1
ATOM 710 C CA . HIS A 1 98 ? -3.259 -0.091 -20.924 1.00 95.38 98 HIS A CA 1
ATOM 711 C C . HIS A 1 98 ? -4.287 -1.219 -21.100 1.00 95.38 98 HIS A C 1
ATOM 713 O O . HIS A 1 98 ? -5.447 -1.037 -20.739 1.00 95.38 98 HIS A O 1
ATOM 719 N N . GLU A 1 99 ? -3.859 -2.387 -21.586 1.00 96.69 99 GLU A N 1
ATOM 720 C CA . GLU A 1 99 ? -4.709 -3.571 -21.792 1.00 96.69 99 GLU A CA 1
ATOM 721 C C . GLU A 1 99 ? -5.366 -4.054 -20.491 1.00 96.69 99 GLU A C 1
ATOM 723 O O . GLU A 1 99 ? -6.569 -4.304 -20.460 1.00 96.69 99 GLU A O 1
ATOM 728 N N . HIS A 1 100 ? -4.606 -4.104 -19.395 1.00 95.69 100 HIS A N 1
ATOM 729 C CA . HIS A 1 100 ? -5.086 -4.596 -18.098 1.00 95.69 100 HIS A CA 1
ATOM 730 C C . HIS A 1 100 ? -5.613 -3.488 -17.175 1.00 95.69 100 HIS A C 1
ATOM 732 O O . HIS A 1 100 ? -5.922 -3.736 -16.010 1.00 95.69 100 HIS A O 1
ATOM 738 N N . ASN A 1 101 ? -5.718 -2.248 -17.669 1.00 95.00 101 ASN A N 1
ATOM 739 C CA . ASN A 1 101 ? -6.141 -1.077 -16.899 1.00 95.00 101 ASN A CA 1
ATOM 740 C C . ASN A 1 101 ? -5.323 -0.844 -15.602 1.00 95.00 101 ASN A C 1
ATOM 742 O O . ASN A 1 101 ? -5.838 -0.333 -14.601 1.00 95.00 101 ASN A O 1
ATOM 746 N N . VAL A 1 102 ? -4.031 -1.170 -15.631 1.00 96.06 102 VAL A N 1
ATOM 747 C CA . VAL A 1 102 ? -3.095 -0.945 -14.524 1.00 96.06 102 VAL A CA 1
ATOM 748 C C . VAL A 1 102 ? -2.494 0.456 -14.646 1.00 96.06 102 VAL A C 1
ATOM 750 O O . VAL A 1 102 ? -2.008 0.874 -15.695 1.00 96.06 102 VAL A O 1
ATOM 753 N N . GLY A 1 103 ? -2.567 1.218 -13.561 1.00 93.81 103 GLY A N 1
ATOM 754 C CA . GLY A 1 103 ? -2.018 2.561 -13.443 1.00 93.81 103 GLY A CA 1
ATOM 755 C C . GLY A 1 103 ? -0.571 2.595 -12.952 1.00 93.81 103 GLY A C 1
ATOM 756 O O . GLY A 1 103 ? 0.057 1.585 -12.621 1.00 93.81 103 GLY A O 1
ATOM 757 N N . PHE A 1 104 ? -0.044 3.810 -12.837 1.00 93.56 104 PHE A N 1
ATOM 758 C CA . PHE A 1 104 ? 1.317 4.052 -12.352 1.00 93.56 104 PHE A CA 1
ATOM 759 C C . PHE A 1 104 ? 1.330 4.695 -10.965 1.00 93.56 104 PHE A C 1
ATOM 761 O O . PHE A 1 104 ? 0.343 5.257 -10.497 1.00 93.56 104 PHE A O 1
ATOM 768 N N . VAL A 1 105 ? 2.495 4.684 -10.313 1.00 90.69 105 VAL A N 1
ATOM 769 C CA . VAL A 1 105 ? 2.693 5.264 -8.968 1.00 90.69 105 VAL A CA 1
ATOM 770 C C . VAL A 1 105 ? 2.318 6.750 -8.895 1.00 90.69 105 VAL A C 1
ATOM 772 O O . VAL A 1 105 ? 1.972 7.237 -7.823 1.00 90.69 105 VAL A O 1
ATOM 775 N N . GLY A 1 106 ? 2.338 7.472 -10.021 1.00 90.50 106 GLY A N 1
ATOM 776 C CA . GLY A 1 106 ? 1.875 8.863 -10.093 1.00 90.50 106 GLY A CA 1
ATOM 777 C C . GLY A 1 106 ? 0.378 9.047 -9.806 1.00 90.50 106 GLY A C 1
ATOM 778 O O . GLY A 1 106 ? -0.031 10.139 -9.425 1.00 90.50 106 GLY A O 1
ATOM 779 N N . GLU A 1 107 ? -0.430 7.993 -9.934 1.00 91.62 107 GLU A N 1
ATOM 780 C CA . GLU A 1 107 ? -1.872 8.016 -9.648 1.00 91.62 107 GLU A CA 1
ATOM 781 C C . GLU A 1 107 ? -2.182 7.833 -8.153 1.00 91.62 107 GLU A C 1
ATOM 783 O O . GLU A 1 107 ? -3.299 8.102 -7.709 1.00 91.62 107 GLU A O 1
ATOM 788 N N . LEU A 1 108 ? -1.195 7.405 -7.355 1.00 94.44 108 LEU A N 1
ATOM 789 C CA . LEU A 1 108 ? -1.341 7.221 -5.915 1.00 94.44 108 LEU A CA 1
ATOM 790 C C . LEU A 1 108 ? -1.434 8.577 -5.201 1.00 94.44 108 LEU A C 1
ATOM 792 O O . LEU A 1 108 ? -0.466 9.339 -5.131 1.00 94.44 108 LEU A O 1
ATOM 796 N N . LYS A 1 109 ? -2.588 8.846 -4.590 1.00 95.81 109 LYS A N 1
ATOM 797 C CA . LYS A 1 109 ? -2.853 10.057 -3.807 1.00 95.81 109 LYS A CA 1
ATOM 798 C C . LYS A 1 109 ? -2.560 9.815 -2.334 1.00 95.81 109 LYS A C 1
ATOM 800 O O . LYS A 1 109 ? -2.949 8.791 -1.782 1.00 95.81 109 LYS A O 1
ATOM 805 N N . THR A 1 110 ? -1.886 10.759 -1.684 1.00 95.69 110 THR A N 1
ATOM 806 C CA . THR A 1 110 ? -1.577 10.658 -0.252 1.00 95.69 110 THR A CA 1
ATOM 807 C C . THR A 1 110 ? -2.849 10.726 0.589 1.00 95.69 110 THR A C 1
ATOM 809 O O . THR A 1 110 ? -3.630 11.669 0.474 1.00 95.69 110 THR A O 1
ATOM 812 N N . VAL A 1 111 ? -3.014 9.746 1.473 1.00 94.88 111 VAL A N 1
ATOM 813 C CA . VAL A 1 111 ? -4.078 9.686 2.473 1.00 94.88 111 VAL A CA 1
ATOM 814 C C . VAL A 1 111 ? -3.541 10.276 3.768 1.00 94.88 111 VAL A C 1
ATOM 816 O O . VAL A 1 111 ? -2.509 9.842 4.284 1.00 94.88 111 VAL A O 1
ATOM 819 N N . LYS A 1 112 ? -4.232 11.286 4.295 1.00 93.62 112 LYS A N 1
ATOM 820 C CA . LYS A 1 112 ? -3.896 11.862 5.598 1.00 93.62 112 LYS A CA 1
ATOM 821 C C . LYS A 1 112 ? -4.442 10.943 6.688 1.00 93.62 112 LYS A C 1
ATOM 823 O O . LYS A 1 112 ? -5.654 10.782 6.789 1.00 93.62 112 LYS A O 1
ATOM 828 N N . LEU A 1 113 ? -3.544 10.348 7.468 1.00 91.75 113 LEU A N 1
ATOM 829 C CA . LEU A 1 113 ? -3.907 9.595 8.667 1.00 91.75 113 LEU A CA 1
ATOM 830 C C . LEU A 1 113 ? -4.280 10.569 9.790 1.00 91.75 113 LEU A C 1
ATOM 832 O O . LEU A 1 113 ? -3.604 11.583 9.975 1.00 91.75 113 LEU A O 1
ATOM 836 N N . ALA A 1 114 ? -5.341 10.259 10.529 1.00 89.62 114 ALA A N 1
ATOM 837 C CA . ALA A 1 114 ? -5.750 11.015 11.709 1.00 89.62 114 ALA A CA 1
ATOM 838 C C . ALA A 1 114 ? -4.909 10.619 12.934 1.00 89.62 114 ALA A C 1
ATOM 840 O O . ALA A 1 114 ? -4.570 11.472 13.759 1.00 89.62 114 ALA A 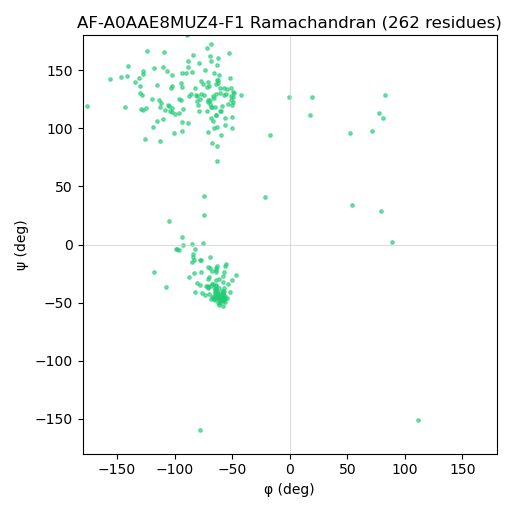O 1
ATOM 841 N N . SER A 1 115 ? -4.497 9.350 13.023 1.00 88.75 115 SER A N 1
ATOM 842 C CA . SER A 1 115 ? -3.578 8.877 14.056 1.00 88.75 115 SER A CA 1
ATOM 843 C C . SER A 1 115 ? -2.236 9.613 13.992 1.00 88.75 115 SER A C 1
ATOM 845 O O . SER A 1 115 ? -1.457 9.452 13.049 1.00 88.75 115 SER A O 1
ATOM 847 N N . LYS A 1 116 ? -1.915 10.381 15.043 1.00 86.06 116 LYS A N 1
ATOM 848 C CA . LYS A 1 116 ? -0.644 11.125 15.161 1.00 86.06 116 LYS A CA 1
ATOM 849 C C . LYS A 1 116 ? 0.578 10.202 15.089 1.00 86.06 116 LYS A C 1
ATOM 851 O O . LYS A 1 116 ? 1.574 10.544 14.453 1.00 86.06 116 LYS A O 1
ATOM 856 N N . LYS A 1 117 ? 0.502 9.025 15.727 1.00 84.00 117 LYS A N 1
ATOM 857 C CA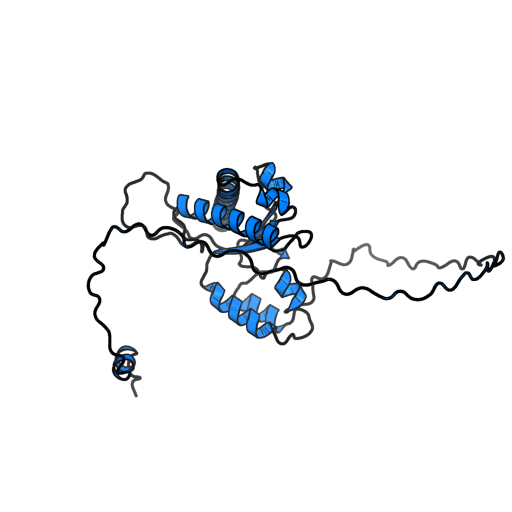 . LYS A 1 117 ? 1.573 8.012 15.700 1.00 84.00 117 LYS A CA 1
ATOM 858 C C . LYS A 1 117 ? 1.750 7.452 14.287 1.00 84.00 117 LYS A C 1
ATOM 860 O O . LYS A 1 117 ? 2.874 7.406 13.786 1.00 84.00 117 LYS A O 1
ATOM 865 N N . GLY A 1 118 ? 0.642 7.097 13.632 1.00 80.50 118 GLY A N 1
ATOM 866 C CA . GLY A 1 118 ? 0.636 6.614 12.252 1.00 80.50 118 GLY A CA 1
ATOM 867 C C . GLY A 1 118 ? 1.193 7.645 11.272 1.00 80.50 118 GLY A C 1
ATOM 868 O O . GLY A 1 118 ? 2.099 7.327 10.510 1.00 80.50 118 GLY A O 1
ATOM 869 N N . ALA A 1 119 ? 0.728 8.893 11.349 1.00 83.38 119 ALA A N 1
ATOM 870 C CA . ALA A 1 119 ? 1.149 9.985 10.472 1.00 83.38 119 ALA A CA 1
ATOM 871 C C . ALA A 1 119 ? 2.649 10.312 10.574 1.00 83.38 119 ALA A C 1
ATOM 873 O O . ALA A 1 119 ? 3.252 10.744 9.594 1.00 83.38 119 ALA A O 1
ATOM 874 N N . LYS A 1 120 ? 3.264 10.097 11.744 1.00 89.88 120 LYS A N 1
ATOM 875 C CA . LYS A 1 120 ? 4.704 10.310 11.935 1.00 89.88 120 LYS A CA 1
ATOM 876 C C . LYS A 1 120 ? 5.547 9.184 11.330 1.00 89.88 120 LYS A C 1
ATOM 878 O O . LYS A 1 120 ? 6.588 9.456 10.741 1.00 89.88 120 LYS A O 1
ATOM 883 N N . ALA A 1 121 ? 5.125 7.929 11.492 1.00 91.44 121 ALA A N 1
ATOM 884 C CA . ALA A 1 121 ? 5.916 6.780 11.047 1.00 91.44 121 ALA A CA 1
ATOM 885 C C . ALA A 1 121 ? 5.662 6.392 9.584 1.00 91.44 121 ALA A C 1
ATOM 887 O O . ALA A 1 121 ? 6.535 5.792 8.950 1.00 91.44 121 ALA A O 1
ATOM 888 N N . LEU A 1 122 ? 4.465 6.679 9.063 1.00 95.81 122 LEU A N 1
ATOM 889 C CA . LEU A 1 122 ? 3.941 6.108 7.827 1.00 95.81 122 LEU A CA 1
ATOM 890 C C . LEU A 1 122 ? 3.478 7.187 6.852 1.00 95.81 122 LEU A C 1
ATOM 892 O O . LEU A 1 122 ? 2.895 8.198 7.227 1.00 95.81 122 LEU A O 1
ATOM 896 N N . THR A 1 123 ? 3.642 6.912 5.564 1.00 96.25 123 THR A N 1
ATOM 897 C CA . THR A 1 123 ? 2.862 7.560 4.509 1.00 96.25 123 THR A CA 1
ATOM 898 C C . THR A 1 123 ? 1.983 6.521 3.852 1.00 96.25 123 THR A C 1
ATOM 900 O O . THR A 1 123 ? 2.476 5.509 3.356 1.00 96.25 123 THR A O 1
ATOM 903 N N . VAL A 1 124 ? 0.684 6.789 3.830 1.00 96.88 124 VAL A N 1
ATOM 904 C CA . VAL A 1 124 ? -0.282 5.975 3.104 1.00 96.88 124 VAL A CA 1
ATOM 905 C C . VAL A 1 124 ? -0.651 6.708 1.831 1.00 96.88 124 VAL A C 1
ATOM 907 O O . VAL A 1 124 ? -0.916 7.910 1.845 1.00 96.88 124 VAL A O 1
ATOM 910 N N . LYS A 1 125 ? -0.672 5.984 0.722 1.00 97.12 125 LYS A N 1
ATOM 911 C CA . LYS A 1 125 ? -1.213 6.457 -0.540 1.00 97.12 125 LYS A CA 1
ATOM 912 C C . LYS A 1 125 ? -2.227 5.463 -1.072 1.00 97.12 125 LYS A C 1
ATOM 914 O O . LYS A 1 125 ? -2.093 4.260 -0.858 1.00 97.12 125 LYS A O 1
ATOM 919 N N . TYR A 1 126 ? -3.215 5.973 -1.783 1.00 97.44 126 TYR A N 1
ATOM 920 C CA . TYR A 1 126 ? -4.275 5.179 -2.371 1.00 97.44 126 TYR A CA 1
ATOM 921 C C . TYR A 1 126 ? -4.525 5.601 -3.816 1.00 97.44 126 TYR A C 1
ATOM 923 O O . TYR A 1 126 ? -4.507 6.790 -4.139 1.00 97.44 126 TYR A O 1
ATOM 931 N N . SER A 1 127 ? -4.764 4.616 -4.675 1.00 96.00 127 SER A N 1
ATOM 932 C CA . SER A 1 127 ? -5.283 4.800 -6.026 1.00 96.00 127 SER A CA 1
ATOM 933 C C . SER A 1 127 ? -6.462 3.849 -6.217 1.00 96.00 127 SER A C 1
ATOM 935 O O . SER A 1 127 ? -6.353 2.686 -5.827 1.00 96.00 127 SER A O 1
ATOM 937 N N . PRO A 1 128 ? -7.572 4.299 -6.827 1.00 94.94 128 PRO A N 1
ATOM 938 C CA . PRO A 1 128 ? -8.681 3.414 -7.167 1.00 94.94 128 PRO A CA 1
ATOM 939 C C . PRO A 1 128 ? -8.329 2.426 -8.287 1.00 94.94 128 PRO A C 1
ATOM 941 O O . PRO A 1 128 ? -8.990 1.400 -8.423 1.00 94.94 128 PRO A O 1
ATOM 944 N N . ARG A 1 129 ? -7.290 2.712 -9.083 1.00 94.94 129 ARG A N 1
ATOM 945 C CA . ARG A 1 129 ? -6.734 1.766 -10.055 1.00 94.94 129 ARG A CA 1
ATOM 946 C C . ARG A 1 129 ? -5.640 0.941 -9.393 1.00 94.94 129 ARG A C 1
ATOM 948 O O . ARG A 1 129 ? -4.940 1.425 -8.500 1.00 94.94 129 ARG A O 1
ATOM 955 N N . GLN A 1 130 ? -5.494 -0.305 -9.827 1.00 96.06 130 GLN A N 1
ATOM 956 C CA . GLN A 1 130 ? -4.336 -1.110 -9.459 1.00 96.06 130 GLN A CA 1
ATOM 957 C C . GLN A 1 130 ? -3.083 -0.452 -10.038 1.00 96.06 130 GLN A C 1
ATOM 959 O O . GLN A 1 130 ? -3.124 0.049 -11.155 1.00 96.06 130 GLN A O 1
ATOM 964 N N . THR A 1 131 ? -1.991 -0.385 -9.280 1.00 96.44 131 THR A N 1
ATOM 965 C CA . THR A 1 131 ? -0.770 0.311 -9.707 1.00 96.44 131 THR A CA 1
ATOM 966 C C . THR A 1 131 ? 0.462 -0.548 -9.510 1.00 96.44 131 THR A C 1
ATOM 968 O O . THR A 1 131 ? 0.588 -1.260 -8.509 1.00 96.44 131 THR A O 1
ATOM 971 N N . PHE A 1 132 ? 1.414 -0.442 -10.433 1.00 96.00 132 PHE A N 1
ATOM 972 C CA . PHE A 1 132 ? 2.711 -1.086 -10.261 1.00 96.00 132 PHE A CA 1
ATOM 973 C C . PHE A 1 132 ? 3.446 -0.565 -9.022 1.00 96.00 132 PHE A C 1
ATOM 975 O O . PHE A 1 132 ? 3.404 0.619 -8.689 1.00 96.00 132 PHE A O 1
ATOM 982 N N . SER A 1 133 ? 4.193 -1.452 -8.372 1.00 94.25 133 SER A N 1
ATOM 983 C CA . SER A 1 133 ? 5.158 -1.088 -7.339 1.00 94.25 133 SER A CA 1
ATOM 984 C C . SER A 1 133 ? 6.240 -0.171 -7.911 1.00 94.25 133 SER A C 1
ATOM 986 O O . SER A 1 133 ? 6.839 -0.471 -8.947 1.00 94.25 133 SER A O 1
ATOM 988 N N . TRP A 1 134 ? 6.557 0.906 -7.184 1.00 91.12 134 TRP A N 1
ATOM 989 C CA . TRP A 1 134 ? 7.643 1.831 -7.536 1.00 91.12 134 TRP A CA 1
ATOM 990 C C . TRP A 1 134 ? 8.963 1.106 -7.791 1.00 91.12 134 TRP A C 1
ATOM 992 O O . TRP A 1 134 ? 9.664 1.407 -8.751 1.00 91.12 134 TRP A O 1
ATOM 1002 N N . HIS A 1 135 ? 9.267 0.106 -6.963 1.00 91.69 135 HIS A N 1
ATOM 1003 C CA . HIS A 1 135 ? 10.485 -0.681 -7.087 1.00 91.69 135 HIS A CA 1
ATOM 1004 C C . HIS A 1 135 ? 10.585 -1.356 -8.460 1.00 91.69 135 HIS A C 1
ATOM 1006 O O . HIS A 1 135 ? 11.623 -1.255 -9.109 1.00 91.69 135 HIS A O 1
ATOM 1012 N N . HIS A 1 136 ? 9.493 -1.962 -8.938 1.00 93.25 136 HIS A N 1
ATOM 1013 C CA . HIS A 1 136 ? 9.498 -2.681 -10.213 1.00 93.25 136 HIS A CA 1
ATOM 1014 C C . HIS A 1 136 ? 9.588 -1.721 -11.394 1.00 93.25 136 HIS A C 1
ATOM 1016 O O . HIS A 1 136 ? 10.340 -1.981 -12.328 1.00 93.25 136 HIS A O 1
ATOM 1022 N N . ILE A 1 137 ? 8.917 -0.568 -11.299 1.00 92.06 137 ILE A N 1
ATOM 1023 C CA . ILE A 1 137 ? 9.053 0.508 -12.283 1.00 92.06 137 ILE A CA 1
ATOM 1024 C C . ILE A 1 137 ? 10.522 0.927 -12.428 1.00 92.06 137 ILE A C 1
ATOM 1026 O O . ILE A 1 137 ? 11.039 1.006 -13.537 1.00 92.06 137 ILE A O 1
ATOM 1030 N N . THR A 1 138 ? 11.198 1.184 -11.305 1.00 90.69 138 THR A N 1
ATOM 1031 C CA . THR A 1 138 ? 12.570 1.710 -11.319 1.00 90.69 138 THR A CA 1
ATOM 1032 C C . THR A 1 138 ? 13.648 0.681 -11.635 1.00 90.69 138 THR A C 1
ATOM 1034 O O . THR A 1 138 ? 14.730 1.081 -12.046 1.00 90.69 138 THR A O 1
ATOM 1037 N N . GLN A 1 139 ? 13.394 -0.610 -11.406 1.00 91.12 139 GLN A N 1
ATOM 1038 C CA . GLN A 1 139 ? 14.411 -1.654 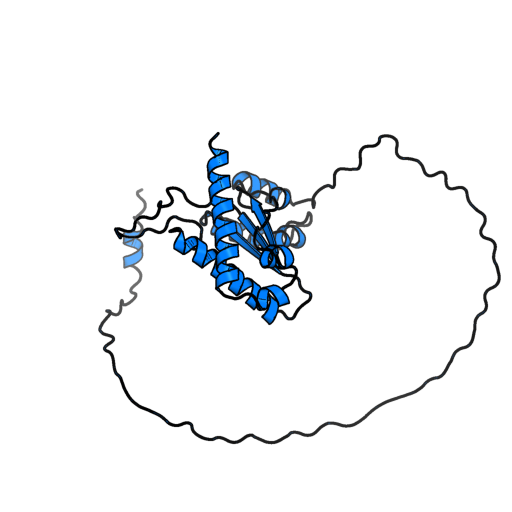-11.570 1.00 91.12 139 GLN A CA 1
ATOM 1039 C C . GLN A 1 139 ? 14.202 -2.536 -12.796 1.00 91.12 139 GLN A C 1
ATOM 1041 O O . GLN A 1 139 ? 15.183 -2.932 -13.411 1.00 91.12 139 GLN A O 1
ATOM 1046 N N . TYR A 1 140 ? 12.954 -2.850 -13.146 1.00 93.50 140 TYR A N 1
ATOM 1047 C CA . TYR A 1 140 ? 12.647 -3.868 -14.156 1.00 93.50 140 TYR A CA 1
ATOM 1048 C C . TYR A 1 140 ? 11.905 -3.311 -15.368 1.00 93.50 140 TYR A C 1
ATOM 1050 O O . TYR A 1 140 ? 11.960 -3.912 -16.432 1.00 93.50 140 TYR A O 1
ATOM 1058 N N . PHE A 1 141 ? 11.197 -2.186 -15.236 1.00 92.56 141 PHE A N 1
ATOM 1059 C CA . PHE A 1 141 ? 10.428 -1.582 -16.337 1.00 92.56 141 PHE A CA 1
ATOM 1060 C C . PHE A 1 141 ? 11.096 -0.336 -16.920 1.00 92.56 141 PHE A C 1
ATOM 1062 O O . PHE A 1 141 ? 10.440 0.496 -17.548 1.00 92.56 141 PHE A O 1
ATOM 1069 N N . THR A 1 142 ? 12.400 -0.195 -16.695 1.00 87.50 142 THR A N 1
ATOM 1070 C CA . THR A 1 142 ? 13.220 0.870 -17.274 1.00 87.50 142 THR A CA 1
ATOM 1071 C C . THR A 1 142 ? 13.244 0.778 -18.793 1.00 87.50 142 THR A C 1
ATOM 1073 O O . THR A 1 142 ? 13.020 -0.294 -19.326 1.00 87.50 142 THR A O 1
ATOM 1076 N N . HIS A 1 143 ? 13.603 1.856 -19.489 1.00 82.19 143 HIS A N 1
ATOM 1077 C CA . HIS A 1 143 ? 13.731 1.883 -20.954 1.00 82.19 143 HIS A CA 1
ATOM 1078 C C . HIS A 1 143 ? 14.585 0.741 -21.536 1.00 82.19 143 HIS A C 1
ATOM 1080 O O . HIS A 1 143 ? 14.363 0.318 -22.668 1.00 82.19 143 HIS A O 1
ATOM 1086 N N . HIS A 1 144 ? 15.582 0.259 -20.795 1.00 83.94 144 HIS A N 1
ATOM 1087 C CA . HIS A 1 144 ? 16.339 -0.925 -21.184 1.00 83.94 144 HIS A CA 1
ATOM 1088 C C . HIS A 1 144 ? 15.572 -2.183 -20.786 1.00 83.94 144 HIS A C 1
ATOM 1090 O O . HIS A 1 144 ? 15.151 -2.315 -19.636 1.00 83.94 144 HIS A O 1
ATOM 1096 N N . GLU A 1 145 ? 15.405 -3.089 -21.745 1.00 84.88 145 GLU A N 1
ATOM 1097 C CA . GLU A 1 145 ? 14.748 -4.375 -21.546 1.00 84.88 145 GLU A CA 1
ATOM 1098 C C . GLU A 1 145 ? 15.505 -5.193 -20.498 1.00 84.88 145 GLU A C 1
ATOM 1100 O O . GLU A 1 145 ? 16.672 -5.545 -20.679 1.00 84.88 145 GLU A O 1
ATOM 1105 N N . HIS A 1 146 ? 14.853 -5.445 -19.363 1.00 90.50 146 HIS A N 1
ATOM 1106 C CA . HIS A 1 146 ? 15.406 -6.294 -18.322 1.00 90.50 146 HIS A CA 1
ATOM 1107 C C . HIS A 1 146 ? 14.875 -7.709 -18.524 1.00 90.50 146 HIS A C 1
ATOM 1109 O O . HIS A 1 146 ? 13.682 -7.926 -18.698 1.00 90.50 146 HIS A O 1
ATOM 1115 N N . THR A 1 147 ? 15.733 -8.708 -18.351 1.00 93.12 147 THR A N 1
ATOM 1116 C CA . THR A 1 147 ? 15.354 -10.134 -18.394 1.00 93.12 147 THR A CA 1
ATOM 1117 C C . THR A 1 147 ? 14.234 -10.534 -17.422 1.00 93.12 147 THR A C 1
ATOM 1119 O O . THR A 1 147 ? 13.633 -11.589 -17.570 1.00 93.12 147 THR A O 1
ATOM 1122 N N . MET A 1 148 ? 13.940 -9.703 -16.417 1.00 94.75 148 MET A N 1
ATOM 1123 C CA . MET A 1 148 ? 12.918 -9.953 -15.401 1.00 94.75 148 MET A CA 1
ATOM 1124 C C . MET A 1 148 ? 11.603 -9.230 -15.712 1.00 94.75 148 MET A C 1
ATOM 1126 O O . MET A 1 148 ? 10.646 -9.380 -14.954 1.00 94.75 148 MET A O 1
ATOM 1130 N N . THR A 1 149 ? 11.537 -8.425 -16.779 1.00 94.75 149 THR A N 1
ATOM 1131 C CA . THR A 1 149 ? 10.337 -7.661 -17.140 1.00 94.75 149 THR A CA 1
ATOM 1132 C C . THR A 1 149 ? 9.146 -8.593 -17.352 1.00 94.75 149 THR A C 1
ATOM 1134 O O . THR A 1 149 ? 8.126 -8.421 -16.688 1.00 94.75 149 THR A O 1
ATOM 1137 N N . GLU A 1 150 ? 9.294 -9.611 -18.203 1.00 94.31 150 GLU A N 1
ATOM 1138 C CA . GLU A 1 150 ? 8.231 -10.580 -18.504 1.00 94.31 150 GLU A CA 1
ATOM 1139 C C . GLU A 1 150 ? 7.794 -11.356 -17.261 1.00 94.31 150 GLU A C 1
ATOM 1141 O O . GLU A 1 150 ? 6.601 -11.459 -16.984 1.00 94.31 150 GLU A O 1
ATOM 1146 N N . TYR A 1 151 ? 8.759 -11.808 -16.451 1.00 95.75 151 TYR A N 1
ATOM 1147 C CA . TYR A 1 151 ? 8.479 -12.471 -15.178 1.00 95.75 151 TYR A CA 1
ATOM 1148 C C . TYR A 1 151 ? 7.593 -11.605 -14.273 1.00 95.75 151 TYR A C 1
ATOM 1150 O O . TYR A 1 151 ? 6.616 -12.088 -13.702 1.00 95.75 151 TYR A O 1
ATOM 1158 N N . TRP A 1 152 ? 7.899 -10.311 -14.139 1.00 96.19 152 TRP A N 1
ATOM 1159 C CA . TRP A 1 152 ? 7.091 -9.426 -13.303 1.00 96.19 152 TRP A CA 1
ATOM 1160 C C . TRP A 1 152 ? 5.720 -9.121 -13.901 1.00 96.19 152 TRP A C 1
ATOM 1162 O O . TRP A 1 152 ? 4.771 -9.015 -13.129 1.00 96.19 152 TRP A O 1
ATOM 1172 N N . LEU A 1 153 ? 5.594 -8.999 -15.225 1.00 96.00 153 LEU A N 1
ATOM 1173 C CA . LEU A 1 153 ? 4.292 -8.830 -15.879 1.00 96.00 153 LEU A CA 1
ATOM 1174 C C . LEU A 1 153 ? 3.391 -10.046 -15.636 1.00 96.00 153 LEU A C 1
ATOM 1176 O O . LEU A 1 153 ? 2.264 -9.866 -15.184 1.00 96.00 153 LEU A O 1
ATOM 1180 N N . TYR A 1 154 ? 3.925 -11.260 -15.789 1.00 96.19 154 TYR A N 1
ATOM 1181 C CA . TYR A 1 154 ? 3.220 -12.499 -15.449 1.00 96.19 154 TYR A CA 1
ATOM 1182 C C . TYR A 1 154 ? 2.754 -12.514 -13.981 1.00 96.19 154 TYR A C 1
ATOM 1184 O O . TYR A 1 154 ? 1.606 -12.825 -13.674 1.00 96.19 154 TYR A O 1
ATOM 1192 N N . ARG A 1 155 ? 3.613 -12.091 -13.042 1.00 96.62 155 ARG A N 1
ATOM 1193 C CA . ARG A 1 155 ? 3.236 -11.998 -11.618 1.00 96.62 155 ARG A CA 1
ATOM 1194 C C . ARG A 1 155 ? 2.130 -10.979 -11.355 1.00 96.62 155 ARG A C 1
ATOM 1196 O O . ARG A 1 155 ? 1.330 -11.192 -10.448 1.00 96.62 155 ARG A O 1
ATOM 1203 N N . TYR A 1 156 ? 2.094 -9.871 -12.095 1.00 96.25 156 TYR A N 1
ATOM 1204 C CA . TYR A 1 156 ? 0.995 -8.915 -11.984 1.00 96.25 156 TYR A CA 1
ATOM 1205 C C . TYR A 1 156 ? -0.293 -9.464 -12.580 1.00 96.25 156 TYR A C 1
ATOM 1207 O O . TYR A 1 156 ? -1.341 -9.224 -11.995 1.00 96.25 156 TYR A O 1
ATOM 1215 N N . GLU A 1 157 ? -0.216 -10.222 -13.671 1.00 96.25 157 GLU A N 1
ATOM 1216 C CA . GLU A 1 157 ? -1.361 -10.894 -14.284 1.00 96.25 157 GLU A CA 1
ATOM 1217 C C . GLU A 1 157 ? -2.039 -11.862 -13.305 1.00 96.25 157 GLU A C 1
ATOM 1219 O O . GLU A 1 157 ? -3.244 -11.759 -13.084 1.00 96.25 157 GLU A O 1
ATOM 1224 N N . GLU A 1 158 ? -1.263 -12.700 -12.606 1.00 95.50 158 GLU A N 1
ATOM 1225 C CA . GLU A 1 158 ? -1.780 -13.547 -11.516 1.00 95.50 158 GLU A CA 1
ATOM 1226 C C . GLU A 1 158 ? -2.464 -12.712 -10.418 1.00 95.50 158 GLU A C 1
ATOM 1228 O O . GLU A 1 158 ? -3.490 -13.106 -9.862 1.00 95.50 158 GLU A O 1
ATOM 1233 N N . GLN A 1 159 ? -1.911 -11.534 -10.115 1.00 94.44 159 GLN A N 1
ATOM 1234 C CA . GLN A 1 159 ? -2.413 -10.641 -9.074 1.00 94.44 159 GLN A CA 1
ATOM 1235 C C . GLN A 1 159 ? -3.656 -9.835 -9.503 1.00 94.44 159 GLN A C 1
ATOM 1237 O O . GLN A 1 159 ? -4.327 -9.253 -8.650 1.00 94.44 159 GLN A O 1
ATOM 1242 N N . LEU A 1 160 ? -4.017 -9.787 -10.791 1.00 94.62 160 LEU A N 1
ATOM 1243 C CA . LEU A 1 160 ? -5.222 -9.075 -11.250 1.00 94.62 160 LEU A CA 1
ATOM 1244 C C . LEU A 1 160 ? -6.514 -9.687 -10.688 1.00 94.62 160 LEU A C 1
ATOM 1246 O O . LEU A 1 160 ? -7.513 -8.980 -10.557 1.00 94.62 160 LEU A O 1
ATOM 1250 N N . ALA A 1 161 ? -6.487 -10.967 -10.297 1.00 93.75 161 ALA A N 1
ATOM 1251 C CA . ALA A 1 161 ? -7.604 -11.650 -9.636 1.00 93.75 161 ALA A CA 1
ATOM 1252 C C . ALA A 1 161 ? -7.966 -11.052 -8.258 1.00 93.75 161 ALA A C 1
ATOM 1254 O O . ALA A 1 161 ? -9.072 -11.277 -7.743 1.00 93.75 161 ALA A O 1
ATOM 1255 N N . ASP A 1 162 ? -7.042 -10.289 -7.670 1.00 94.75 162 ASP A N 1
ATOM 1256 C CA . ASP A 1 162 ? -7.163 -9.669 -6.359 1.00 94.75 162 ASP A CA 1
ATOM 1257 C C . ASP A 1 162 ? -7.650 -8.219 -6.499 1.00 94.75 162 ASP A C 1
ATOM 1259 O O . ASP A 1 162 ? -6.905 -7.373 -7.002 1.00 94.75 162 ASP A O 1
ATOM 1263 N N . PRO A 1 163 ? -8.865 -7.862 -6.039 1.00 94.62 163 PRO A N 1
ATOM 1264 C CA . PRO A 1 163 ? -9.411 -6.532 -6.299 1.00 94.62 163 PRO A CA 1
ATOM 1265 C C . PRO A 1 163 ? -8.620 -5.418 -5.598 1.00 94.62 163 PRO A C 1
ATOM 1267 O O . PRO A 1 163 ? -8.461 -4.334 -6.170 1.00 94.62 163 PRO A O 1
ATOM 1270 N N . LEU A 1 164 ? -8.073 -5.678 -4.403 1.00 96.25 164 LEU A N 1
ATOM 1271 C CA . LEU A 1 164 ? -7.254 -4.730 -3.652 1.00 96.25 164 LEU A CA 1
ATOM 1272 C C . LEU A 1 164 ? -5.796 -5.185 -3.564 1.00 96.25 164 LEU A C 1
ATOM 1274 O O . LEU A 1 164 ? -5.473 -6.221 -2.987 1.00 96.25 164 LEU A O 1
ATOM 1278 N N . TRP A 1 165 ? -4.883 -4.347 -4.045 1.00 96.75 165 TRP A N 1
ATOM 1279 C CA . TRP A 1 165 ? -3.446 -4.563 -3.908 1.00 96.75 165 TRP A CA 1
ATOM 1280 C C . TRP A 1 165 ? -2.893 -3.806 -2.706 1.00 96.75 165 TRP A C 1
ATOM 1282 O O . TRP A 1 165 ? -3.013 -2.584 -2.614 1.00 96.75 165 TRP A O 1
ATOM 1292 N N . LEU A 1 166 ? -2.223 -4.521 -1.804 1.00 96.94 166 LEU A N 1
ATOM 1293 C CA . LEU A 1 166 ? -1.581 -3.932 -0.632 1.00 96.94 166 LEU A CA 1
ATOM 1294 C C . LEU A 1 166 ? -0.054 -3.986 -0.759 1.00 96.94 166 LEU A C 1
ATOM 1296 O O . LEU A 1 166 ? 0.577 -5.032 -0.598 1.00 96.94 166 LEU A O 1
ATOM 1300 N N . GLN A 1 167 ? 0.558 -2.829 -0.991 1.00 96.25 167 GLN A N 1
ATOM 1301 C CA . GLN A 1 167 ? 2.003 -2.686 -1.130 1.00 96.25 167 GLN A CA 1
ATOM 1302 C C . GLN A 1 167 ? 2.593 -2.084 0.146 1.00 96.25 167 GLN A C 1
ATOM 1304 O O . GLN A 1 167 ? 2.325 -0.933 0.472 1.00 96.25 167 GLN A O 1
ATOM 1309 N N . LEU A 1 168 ? 3.430 -2.839 0.867 1.00 96.25 168 LEU A N 1
ATOM 1310 C CA . LEU A 1 168 ? 4.165 -2.319 2.027 1.00 96.25 168 LEU A CA 1
ATOM 1311 C C . LEU A 1 168 ? 5.650 -2.177 1.715 1.00 96.25 168 LEU A C 1
ATOM 1313 O O . LEU A 1 168 ? 6.371 -3.164 1.548 1.00 96.25 168 LEU A O 1
ATOM 1317 N N . THR A 1 169 ? 6.114 -0.936 1.730 1.00 95.00 169 THR A N 1
ATOM 1318 C CA . THR A 1 169 ? 7.522 -0.566 1.594 1.00 95.00 169 THR A CA 1
ATOM 1319 C C . THR A 1 169 ? 8.039 -0.038 2.927 1.00 95.00 169 THR A C 1
ATOM 1321 O O . THR A 1 169 ? 7.275 0.446 3.758 1.00 95.00 169 THR A O 1
ATOM 1324 N N . GLY A 1 170 ? 9.335 -0.176 3.184 1.00 91.69 170 GLY A N 1
ATOM 1325 C CA . GLY A 1 170 ? 9.933 0.332 4.415 1.00 91.69 170 GLY A CA 1
ATOM 1326 C C . GLY A 1 170 ? 11.351 0.807 4.174 1.00 91.69 170 GLY A C 1
ATOM 1327 O O . GLY A 1 170 ? 12.069 0.192 3.383 1.00 91.69 170 GLY A O 1
ATOM 1328 N N . SER A 1 171 ? 11.734 1.876 4.870 1.00 89.56 171 SER A N 1
ATOM 1329 C CA . SER A 1 171 ? 13.079 2.445 4.821 1.00 89.56 171 SER A CA 1
ATOM 1330 C C . SER A 1 171 ? 14.152 1.384 5.084 1.00 89.56 171 SER A C 1
ATOM 1332 O O . SER A 1 171 ? 13.973 0.462 5.885 1.00 89.56 171 SER A O 1
ATOM 1334 N N . THR A 1 172 ? 15.279 1.495 4.389 1.00 88.44 172 THR A N 1
ATOM 1335 C CA . THR A 1 172 ? 16.435 0.595 4.503 1.00 88.44 172 THR A CA 1
ATOM 1336 C C . THR A 1 172 ? 17.387 0.975 5.638 1.00 88.44 172 THR A C 1
ATOM 1338 O O . THR A 1 172 ? 18.365 0.266 5.847 1.00 88.44 172 THR A O 1
ATOM 1341 N N . SER A 1 173 ? 17.093 2.035 6.399 1.00 88.94 173 SER A N 1
ATOM 1342 C CA . SER A 1 173 ? 17.971 2.569 7.451 1.00 88.94 173 SER A CA 1
ATOM 1343 C C . SER A 1 173 ? 18.132 1.676 8.688 1.00 88.94 173 SER A C 1
ATOM 1345 O O . SER A 1 173 ? 18.999 1.939 9.517 1.00 88.94 173 SER A O 1
ATOM 1347 N N . VAL A 1 174 ? 17.323 0.623 8.839 1.00 92.88 174 VAL A N 1
ATOM 1348 C CA . VAL A 1 174 ? 17.363 -0.278 10.003 1.00 92.88 174 VAL A CA 1
ATOM 1349 C C . VAL A 1 174 ? 17.561 -1.734 9.602 1.00 92.88 174 VAL A C 1
ATOM 1351 O O . VAL A 1 174 ? 17.352 -2.125 8.451 1.00 92.88 174 VAL A O 1
ATOM 1354 N N . LYS A 1 175 ? 17.887 -2.570 10.597 1.00 95.38 175 LYS A N 1
ATOM 1355 C CA . LYS A 1 175 ? 18.030 -4.020 10.423 1.00 95.38 175 LYS A CA 1
ATOM 1356 C C . LYS A 1 175 ? 16.792 -4.617 9.723 1.00 95.38 175 LYS A C 1
ATOM 1358 O O . LYS A 1 175 ? 15.664 -4.341 10.149 1.00 95.38 175 LYS A O 1
ATOM 1363 N N . PRO A 1 176 ? 16.968 -5.495 8.714 1.00 95.00 176 PRO A N 1
ATOM 1364 C CA . PRO A 1 176 ? 15.859 -6.071 7.948 1.00 95.00 176 PRO A CA 1
ATOM 1365 C C . PRO A 1 176 ? 14.775 -6.735 8.801 1.00 95.00 176 PRO A C 1
ATOM 1367 O O . PRO A 1 176 ? 13.597 -6.646 8.458 1.00 95.00 176 PRO A O 1
ATOM 1370 N N . VAL A 1 177 ? 15.160 -7.354 9.922 1.00 95.50 177 VAL A N 1
ATOM 1371 C CA . VAL A 1 177 ? 14.240 -8.000 10.871 1.00 95.50 177 VAL A CA 1
ATOM 1372 C C . VAL A 1 177 ? 13.248 -6.993 11.453 1.00 95.50 177 VAL A C 1
ATOM 1374 O O . VAL A 1 177 ? 12.043 -7.215 11.369 1.00 95.50 177 VAL A O 1
ATOM 1377 N N . VAL A 1 178 ? 13.734 -5.854 11.961 1.00 95.06 178 VAL A N 1
ATOM 1378 C CA . VAL A 1 178 ? 12.900 -4.791 12.554 1.00 95.06 178 VAL A CA 1
ATOM 1379 C C . VAL A 1 178 ? 11.928 -4.241 11.513 1.00 95.06 178 VAL A C 1
ATOM 1381 O O . VAL A 1 178 ? 10.721 -4.189 11.741 1.00 95.06 178 VAL A O 1
ATOM 1384 N N . ARG A 1 179 ? 12.438 -3.924 10.317 1.00 94.94 179 ARG A N 1
ATOM 1385 C CA . ARG A 1 179 ? 11.630 -3.437 9.193 1.00 94.94 179 ARG A CA 1
ATOM 1386 C C . ARG A 1 179 ? 10.538 -4.428 8.789 1.00 94.94 179 ARG A C 1
ATOM 1388 O O . ARG A 1 179 ? 9.394 -4.037 8.570 1.00 94.94 179 ARG A O 1
ATOM 1395 N N . ASN A 1 180 ? 10.881 -5.706 8.643 1.00 95.31 180 ASN A N 1
ATOM 1396 C CA . ASN A 1 180 ? 9.924 -6.734 8.236 1.00 95.31 180 ASN A CA 1
ATOM 1397 C C . ASN A 1 180 ? 8.877 -6.995 9.320 1.00 95.31 180 ASN A C 1
ATOM 1399 O O . ASN A 1 180 ? 7.711 -7.202 8.991 1.00 95.31 180 ASN A O 1
ATOM 1403 N N . PHE A 1 181 ? 9.267 -6.919 10.590 1.00 95.44 181 PHE A N 1
ATOM 1404 C CA . PHE A 1 181 ? 8.346 -7.058 11.707 1.00 95.44 181 PHE A CA 1
ATOM 1405 C C . PHE A 1 181 ? 7.357 -5.886 11.789 1.00 95.44 181 PHE A C 1
ATOM 1407 O O . PHE A 1 181 ? 6.152 -6.121 11.875 1.00 95.44 181 PHE A O 1
ATOM 1414 N N . GLY A 1 182 ? 7.829 -4.641 11.648 1.00 94.25 182 GLY A N 1
ATOM 1415 C CA . GLY A 1 182 ? 6.960 -3.460 11.570 1.00 94.25 182 GLY A CA 1
ATOM 1416 C C . GLY A 1 182 ? 5.959 -3.553 10.411 1.00 94.25 182 GLY A C 1
ATOM 1417 O O . GLY A 1 182 ? 4.754 -3.408 10.613 1.00 94.25 182 GLY A O 1
ATOM 1418 N N . LYS A 1 183 ? 6.424 -3.922 9.204 1.00 95.81 183 LYS A N 1
ATOM 1419 C CA . LYS A 1 183 ? 5.533 -4.180 8.054 1.00 95.81 183 LYS A CA 1
ATOM 1420 C C . LYS A 1 183 ? 4.503 -5.273 8.352 1.00 95.81 183 LYS A C 1
ATOM 1422 O O . LYS A 1 183 ? 3.341 -5.129 7.984 1.00 95.81 183 LYS A O 1
ATOM 1427 N N . ARG A 1 184 ? 4.911 -6.368 9.004 1.00 96.25 184 ARG A N 1
ATOM 1428 C CA . ARG A 1 184 ? 4.006 -7.469 9.364 1.00 96.25 184 ARG A CA 1
ATOM 1429 C C . ARG A 1 184 ? 2.903 -6.995 10.310 1.00 96.25 184 ARG A C 1
ATOM 1431 O O . ARG A 1 184 ? 1.749 -7.320 10.052 1.00 96.25 184 ARG A O 1
ATOM 1438 N N . ARG A 1 185 ? 3.232 -6.217 11.348 1.00 95.81 185 ARG A N 1
ATOM 1439 C CA . ARG A 1 185 ? 2.236 -5.673 12.288 1.00 95.81 185 ARG A CA 1
ATOM 1440 C C . ARG A 1 185 ? 1.237 -4.749 11.604 1.00 95.81 185 ARG A C 1
ATOM 1442 O O . ARG A 1 185 ? 0.037 -4.933 11.772 1.00 95.81 185 ARG A O 1
ATOM 1449 N N . ILE A 1 186 ? 1.719 -3.828 10.770 1.00 96.75 186 ILE A N 1
ATOM 1450 C CA . ILE A 1 186 ? 0.845 -2.927 10.007 1.00 96.75 186 ILE A CA 1
ATOM 1451 C C . ILE A 1 186 ? -0.080 -3.731 9.092 1.00 96.75 186 ILE A C 1
ATOM 1453 O O . ILE A 1 186 ? -1.287 -3.518 9.100 1.00 96.75 186 ILE A O 1
ATOM 1457 N N . ARG A 1 187 ? 0.461 -4.706 8.349 1.00 97.81 187 ARG A N 1
ATOM 1458 C CA . ARG A 1 187 ? -0.344 -5.588 7.493 1.00 97.81 187 ARG A CA 1
ATOM 1459 C C . ARG A 1 187 ? -1.422 -6.321 8.292 1.00 97.81 187 ARG A C 1
ATOM 1461 O O . ARG A 1 187 ? -2.567 -6.355 7.863 1.00 97.81 187 ARG A O 1
ATOM 1468 N N . GLN A 1 188 ? -1.073 -6.879 9.451 1.00 97.19 188 GLN A N 1
ATOM 1469 C CA . GLN A 1 188 ? -2.032 -7.550 10.332 1.00 97.19 188 GLN A CA 1
ATOM 1470 C C . GLN A 1 188 ? -3.119 -6.595 10.834 1.00 97.19 188 GLN A C 1
ATOM 1472 O O . GLN A 1 188 ? -4.280 -6.982 10.849 1.00 97.19 188 GLN A O 1
ATOM 1477 N N . GLY A 1 189 ? -2.768 -5.356 11.189 1.00 97.12 189 GLY A N 1
ATOM 1478 C CA . GLY A 1 189 ? -3.735 -4.325 11.574 1.00 97.12 189 GLY A CA 1
ATOM 1479 C C . GLY A 1 189 ? -4.713 -3.980 10.450 1.00 97.12 189 GLY A C 1
ATOM 1480 O O . GLY A 1 189 ? -5.919 -3.948 10.676 1.00 97.12 189 GLY A O 1
ATOM 1481 N N . ILE A 1 190 ? -4.214 -3.816 9.220 1.00 97.56 190 ILE A N 1
ATOM 1482 C CA . ILE A 1 190 ? -5.052 -3.567 8.035 1.00 97.56 190 ILE A CA 1
ATOM 1483 C C . ILE A 1 190 ? -5.958 -4.772 7.752 1.00 97.56 190 ILE A C 1
ATOM 1485 O O . ILE A 1 190 ? -7.152 -4.598 7.537 1.00 97.56 190 ILE A O 1
ATOM 1489 N N . HIS A 1 191 ? -5.427 -5.997 7.794 1.00 97.25 191 HIS A N 1
ATOM 1490 C CA . HIS A 1 191 ? -6.220 -7.211 7.574 1.00 97.25 191 HIS A CA 1
ATOM 1491 C C . HIS A 1 191 ? -7.288 -7.407 8.655 1.00 97.25 191 HIS A C 1
ATOM 1493 O O . HIS A 1 191 ? -8.409 -7.779 8.332 1.00 97.25 191 HIS A O 1
ATOM 1499 N N . ALA A 1 192 ? -6.967 -7.128 9.920 1.00 96.88 192 ALA A N 1
ATOM 1500 C CA . ALA A 1 192 ? -7.933 -7.184 11.011 1.00 96.88 192 ALA A CA 1
ATOM 1501 C C . ALA A 1 192 ? -9.044 -6.138 10.829 1.00 96.88 192 ALA A C 1
ATOM 1503 O O . ALA A 1 192 ? -10.214 -6.473 10.964 1.00 96.88 192 ALA A O 1
ATOM 1504 N N . ALA A 1 193 ? -8.698 -4.908 10.438 1.00 96.25 193 ALA A N 1
ATOM 1505 C CA . ALA A 1 193 ? -9.682 -3.867 10.140 1.00 96.25 193 ALA A CA 1
ATOM 1506 C C . ALA A 1 193 ? -10.574 -4.214 8.933 1.00 96.25 193 ALA A C 1
ATOM 1508 O O . ALA A 1 193 ? -11.758 -3.884 8.926 1.00 96.25 193 ALA A O 1
ATOM 1509 N N . MET A 1 194 ? -10.021 -4.885 7.915 1.00 95.62 194 MET A N 1
ATOM 1510 C CA . MET A 1 194 ? -10.793 -5.420 6.789 1.00 95.62 194 MET A CA 1
ATOM 1511 C C . MET A 1 194 ? -11.746 -6.530 7.246 1.00 95.62 194 MET A C 1
ATOM 1513 O O . MET A 1 194 ? -12.921 -6.496 6.893 1.00 95.62 194 MET A O 1
ATOM 1517 N N . ALA A 1 195 ? -11.278 -7.450 8.091 1.00 94.44 195 ALA A N 1
ATOM 1518 C CA . ALA A 1 195 ? -12.099 -8.527 8.637 1.00 94.44 195 ALA A CA 1
ATOM 1519 C C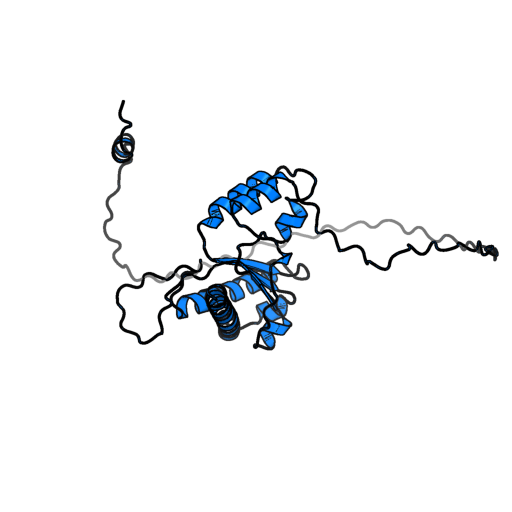 . ALA A 1 195 ? -13.250 -8.005 9.517 1.00 94.44 195 ALA A C 1
ATOM 1521 O O . ALA A 1 195 ? -14.375 -8.466 9.360 1.00 94.44 195 ALA A O 1
ATOM 1522 N N . GLU A 1 196 ? -13.017 -6.993 10.365 1.00 93.31 196 GLU A N 1
ATOM 1523 C CA . GLU A 1 196 ? -14.074 -6.325 11.158 1.00 93.31 196 GLU A CA 1
ATOM 1524 C C . GLU A 1 196 ? -15.188 -5.729 10.290 1.00 93.31 196 GLU A C 1
ATOM 1526 O O . GLU A 1 196 ? -16.322 -5.567 10.732 1.00 93.31 196 GLU A O 1
ATOM 1531 N N . ARG A 1 197 ? -14.853 -5.371 9.051 1.00 91.06 197 ARG A N 1
ATOM 1532 C CA . ARG A 1 197 ? -15.781 -4.817 8.069 1.00 91.06 197 ARG A CA 1
ATOM 1533 C C . ARG A 1 197 ? -16.400 -5.888 7.173 1.00 91.06 197 ARG A C 1
ATOM 1535 O O . ARG A 1 197 ? -17.206 -5.533 6.327 1.00 91.06 197 ARG A O 1
ATOM 1542 N N . GLY A 1 198 ? -16.049 -7.162 7.341 1.00 92.69 198 GLY A N 1
ATOM 1543 C CA . GLY A 1 198 ? -16.545 -8.255 6.506 1.00 92.69 198 GLY A CA 1
ATOM 1544 C C . GLY A 1 198 ? -15.840 -8.371 5.154 1.00 92.69 198 GLY A C 1
ATOM 1545 O O . GLY A 1 198 ? -16.449 -8.826 4.191 1.00 92.69 198 GLY A O 1
ATOM 1546 N N . TYR A 1 199 ? -14.575 -7.957 5.053 1.00 94.56 199 TYR A N 1
ATOM 1547 C CA . TYR A 1 199 ? -13.746 -8.187 3.869 1.00 94.56 199 TYR A CA 1
ATOM 1548 C C . TYR A 1 199 ? -12.690 -9.261 4.113 1.00 94.56 199 TYR A C 1
ATOM 1550 O O . TYR A 1 199 ? -12.120 -9.396 5.197 1.00 94.56 199 TYR A O 1
ATOM 1558 N N . THR A 1 200 ? -12.358 -9.974 3.046 1.00 95.19 200 THR A N 1
ATOM 1559 C CA . THR A 1 200 ? -11.168 -10.819 2.971 1.00 95.19 200 THR A CA 1
ATOM 1560 C C . THR A 1 200 ? -9.892 -9.961 2.933 1.00 95.19 200 THR A C 1
ATOM 1562 O O . THR A 1 200 ? -9.944 -8.781 2.569 1.00 95.19 200 THR A O 1
ATOM 1565 N N . PRO A 1 201 ? -8.706 -10.535 3.222 1.00 94.69 201 PRO A N 1
ATOM 1566 C CA . PRO A 1 201 ? -7.422 -9.834 3.100 1.00 94.69 201 PRO A CA 1
ATOM 1567 C C . PRO A 1 201 ? -7.130 -9.242 1.714 1.00 94.69 201 PRO A C 1
ATOM 1569 O O . PRO A 1 201 ? -6.258 -8.389 1.577 1.00 94.69 201 PRO A O 1
ATOM 1572 N N . VAL A 1 202 ? -7.846 -9.724 0.701 1.00 94.06 202 VAL A N 1
ATOM 1573 C CA . VAL A 1 202 ? -7.696 -9.382 -0.714 1.00 94.06 202 VAL A CA 1
ATOM 1574 C C . VAL A 1 202 ? -8.686 -8.281 -1.140 1.00 94.06 202 VAL A C 1
ATOM 1576 O O . VAL A 1 202 ? -8.659 -7.804 -2.269 1.00 94.06 202 VAL A O 1
ATOM 1579 N N . GLY A 1 203 ? -9.582 -7.857 -0.242 1.00 90.88 203 GLY A N 1
ATOM 1580 C CA . GLY A 1 203 ? -10.590 -6.827 -0.510 1.00 90.88 203 GLY A CA 1
ATOM 1581 C C . GLY A 1 203 ? -11.920 -7.342 -1.075 1.00 90.88 203 GLY A C 1
ATOM 1582 O O . GLY A 1 203 ? -12.813 -6.533 -1.325 1.00 90.88 203 GLY A O 1
ATOM 1583 N N . LYS A 1 204 ? -12.097 -8.661 -1.242 1.00 92.75 204 LYS A N 1
ATOM 1584 C CA . LYS A 1 204 ? -13.406 -9.265 -1.573 1.00 92.75 204 LYS A CA 1
ATOM 1585 C C . LYS A 1 204 ? -14.328 -9.243 -0.359 1.00 92.75 204 LYS A C 1
ATOM 1587 O O . LYS A 1 204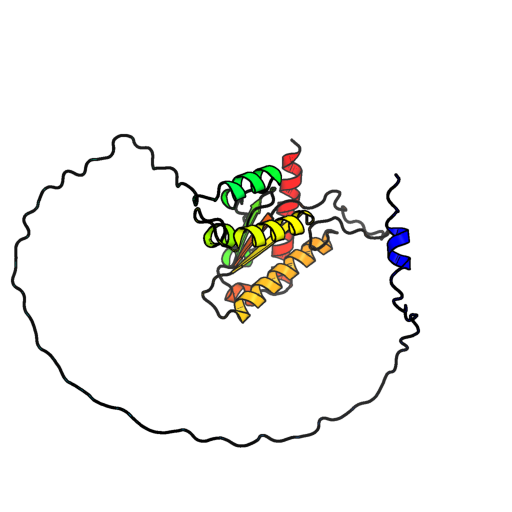 ? -13.832 -9.328 0.765 1.00 92.75 204 LYS A O 1
ATOM 1592 N N . VAL A 1 205 ? -15.638 -9.167 -0.574 1.00 91.25 205 VAL A N 1
ATOM 1593 C CA . VAL A 1 205 ? -16.620 -9.344 0.508 1.00 91.25 205 VAL A CA 1
ATOM 1594 C C . VAL A 1 205 ? -16.497 -10.775 1.029 1.00 91.25 205 VAL A C 1
ATOM 1596 O O . VAL A 1 205 ? -16.439 -11.716 0.243 1.00 91.25 205 VAL A O 1
ATOM 1599 N N . ALA A 1 206 ? -16.371 -10.935 2.342 1.00 85.75 206 ALA A N 1
ATOM 1600 C CA . ALA A 1 206 ? -16.327 -12.248 2.958 1.00 85.75 206 ALA A CA 1
ATOM 1601 C C . ALA A 1 206 ? -17.721 -12.882 2.872 1.00 85.75 206 ALA A C 1
ATOM 1603 O O . ALA A 1 206 ? -18.705 -12.295 3.325 1.00 85.75 206 ALA A O 1
ATOM 1604 N N . GLU A 1 207 ? -17.797 -14.076 2.293 1.00 75.94 207 GLU A N 1
ATOM 1605 C CA . GLU A 1 207 ? -18.993 -14.911 2.341 1.00 75.94 207 GLU A CA 1
ATOM 1606 C C . GLU A 1 207 ? -19.135 -15.427 3.773 1.00 75.94 207 GLU A C 1
ATOM 1608 O O . GLU A 1 207 ? -18.451 -16.359 4.189 1.00 75.94 207 GLU A O 1
ATOM 1613 N N . VAL A 1 208 ? -19.954 -14.747 4.571 1.00 66.56 208 VAL A N 1
ATOM 1614 C CA . VAL A 1 208 ? -20.323 -15.222 5.903 1.00 66.56 208 VAL A CA 1
ATOM 1615 C C . VAL A 1 208 ? -21.727 -15.794 5.793 1.00 66.56 208 VAL A C 1
ATOM 1617 O O . VAL A 1 208 ? -22.677 -15.061 5.503 1.00 66.56 208 VAL A O 1
ATOM 1620 N N . GLU A 1 209 ? -21.841 -17.107 5.997 1.00 54.75 209 GLU A N 1
ATOM 1621 C CA . GLU A 1 209 ? -23.125 -17.781 6.180 1.00 54.75 209 GLU A CA 1
ATOM 1622 C C . GLU A 1 209 ? -23.870 -17.112 7.342 1.00 54.75 209 GLU A C 1
ATOM 1624 O O . GLU A 1 209 ? -23.282 -16.843 8.386 1.00 54.75 209 GLU A O 1
ATOM 1629 N N . ALA A 1 210 ? -25.132 -16.757 7.095 1.00 49.12 210 ALA A N 1
ATOM 1630 C CA . ALA A 1 210 ? -26.062 -16.042 7.969 1.00 49.12 210 ALA A CA 1
ATOM 1631 C C . ALA A 1 210 ? -25.694 -16.012 9.472 1.00 49.12 210 ALA A C 1
ATOM 1633 O O . ALA A 1 210 ? -26.062 -16.904 10.228 1.00 49.12 210 ALA A O 1
ATOM 1634 N N . ALA A 1 211 ? -25.008 -14.952 9.912 1.00 48.78 211 ALA A N 1
ATOM 1635 C CA . ALA A 1 211 ? -24.914 -14.584 11.323 1.00 48.78 211 ALA A CA 1
ATOM 1636 C C . ALA A 1 211 ? -25.509 -13.182 11.532 1.00 48.78 211 ALA A C 1
ATOM 1638 O O . ALA A 1 211 ? -25.139 -12.222 10.844 1.00 48.78 211 ALA A O 1
ATOM 1639 N N . ASP A 1 212 ? -26.466 -13.108 12.452 1.00 51.69 212 ASP A N 1
ATOM 1640 C CA . ASP A 1 212 ? -27.490 -12.074 12.648 1.00 51.69 212 ASP A CA 1
ATOM 1641 C C . ASP A 1 212 ? -27.018 -10.733 13.246 1.00 51.69 212 ASP A C 1
ATOM 1643 O O . ASP A 1 212 ? -27.815 -9.994 13.819 1.00 51.69 212 ASP A O 1
ATOM 1647 N N . ASP A 1 213 ? -25.751 -10.343 13.094 1.00 51.81 213 ASP A N 1
ATOM 1648 C CA . ASP A 1 213 ? -25.246 -9.159 13.797 1.00 51.81 213 ASP A CA 1
ATOM 1649 C C . ASP A 1 213 ? -25.189 -7.888 12.931 1.00 51.81 213 ASP A C 1
ATOM 1651 O O . ASP A 1 213 ? -24.400 -7.753 11.992 1.00 51.81 213 ASP A O 1
ATOM 1655 N N . ALA A 1 214 ? -26.072 -6.963 13.321 1.00 48.06 214 ALA A N 1
ATOM 1656 C CA . ALA A 1 214 ? -26.262 -5.520 13.110 1.00 48.06 214 ALA A CA 1
ATOM 1657 C C . ALA A 1 214 ? -25.068 -4.615 12.689 1.00 48.06 214 ALA A C 1
ATOM 1659 O O . ALA A 1 214 ? -24.947 -3.474 13.142 1.00 48.06 214 ALA A O 1
ATOM 1660 N N . GLY A 1 215 ? -24.195 -5.055 11.786 1.00 56.41 215 GLY A N 1
ATOM 1661 C CA . GLY A 1 215 ? -23.230 -4.212 11.081 1.00 56.41 215 GLY A CA 1
ATOM 1662 C C . GLY A 1 215 ? -23.706 -3.918 9.660 1.00 56.41 215 GLY A C 1
ATOM 1663 O O . GLY A 1 215 ? -24.165 -4.820 8.964 1.00 56.41 215 GLY A O 1
ATOM 1664 N N . ALA A 1 216 ? -23.581 -2.669 9.197 1.00 62.97 216 ALA A N 1
ATOM 1665 C CA . ALA A 1 216 ? -23.815 -2.316 7.795 1.00 62.97 216 ALA A CA 1
ATOM 1666 C C . ALA A 1 216 ? -22.851 -3.114 6.899 1.00 62.97 216 ALA A C 1
ATOM 1668 O O . ALA A 1 216 ? -21.694 -2.726 6.721 1.00 62.97 216 ALA A O 1
ATOM 1669 N N . ARG A 1 217 ? -23.317 -4.261 6.388 1.00 67.00 217 ARG A N 1
ATOM 1670 C CA . ARG A 1 217 ? -22.500 -5.174 5.590 1.00 67.00 217 ARG A CA 1
ATOM 1671 C C . ARG A 1 217 ? -22.028 -4.473 4.317 1.00 67.00 217 ARG A C 1
ATOM 1673 O O . ARG A 1 217 ? -22.803 -3.744 3.685 1.00 67.00 217 ARG A O 1
ATOM 1680 N N . PRO A 1 218 ? -20.770 -4.685 3.913 1.00 74.44 218 PRO A N 1
ATOM 1681 C CA . PRO A 1 218 ? -20.254 -4.067 2.713 1.00 74.44 218 PRO A CA 1
ATOM 1682 C C . PRO A 1 218 ? -20.926 -4.674 1.484 1.00 74.44 218 PRO A C 1
ATOM 1684 O O . PRO A 1 218 ? -20.893 -5.875 1.250 1.00 74.44 218 PRO A O 1
ATOM 1687 N N . THR A 1 219 ? -21.535 -3.822 0.665 1.00 77.69 219 THR A N 1
ATOM 1688 C CA . THR A 1 219 ? -22.198 -4.244 -0.580 1.00 77.69 219 THR A CA 1
ATOM 1689 C C . THR A 1 219 ? -21.218 -4.377 -1.750 1.00 77.69 219 THR A C 1
ATOM 1691 O O . THR A 1 219 ? -21.609 -4.756 -2.849 1.00 77.69 219 THR A O 1
ATOM 1694 N N . ARG A 1 220 ? -19.958 -3.958 -1.582 1.00 83.75 220 ARG A N 1
ATOM 1695 C CA . ARG A 1 220 ? -18.999 -3.809 -2.686 1.00 83.75 220 ARG A CA 1
ATOM 1696 C C . ARG A 1 220 ? -17.615 -4.238 -2.264 1.00 83.75 220 ARG A C 1
ATOM 1698 O O . ARG A 1 220 ? -17.211 -3.940 -1.154 1.00 83.75 220 ARG A O 1
ATOM 1705 N N . GLU A 1 221 ? -16.882 -4.829 -3.192 1.00 92.06 221 GLU A N 1
ATOM 1706 C CA . GLU A 1 221 ? -15.462 -5.120 -3.026 1.00 92.06 221 GLU A CA 1
ATOM 1707 C C . GLU A 1 221 ? -14.630 -3.835 -2.936 1.00 92.06 221 GLU A C 1
ATOM 1709 O O . GLU A 1 221 ? -14.928 -2.825 -3.587 1.00 92.06 221 GLU A O 1
ATOM 1714 N N . LEU A 1 222 ? -13.549 -3.895 -2.163 1.00 93.25 222 LEU A N 1
ATOM 1715 C CA . LEU A 1 222 ? -12.521 -2.863 -2.141 1.00 93.25 222 LEU A CA 1
ATOM 1716 C C . LEU A 1 222 ? -11.633 -3.044 -3.371 1.00 93.25 222 LEU A C 1
ATOM 1718 O O . LEU A 1 222 ? -11.080 -4.121 -3.574 1.00 93.25 222 LEU A O 1
ATOM 1722 N N . LYS A 1 223 ? -11.484 -1.991 -4.180 1.00 94.50 223 LYS A N 1
ATOM 1723 C CA . LYS A 1 223 ? -10.684 -2.023 -5.411 1.00 94.50 223 LYS A CA 1
ATOM 1724 C C . LYS A 1 223 ? -9.516 -1.048 -5.358 1.00 94.50 223 LYS A C 1
ATOM 1726 O O . LYS A 1 223 ? -9.603 -0.011 -4.704 1.00 94.50 223 LYS A O 1
ATOM 1731 N N . GLY A 1 224 ? -8.445 -1.372 -6.078 1.00 95.50 224 GLY A N 1
ATOM 1732 C CA . GLY A 1 224 ? -7.332 -0.462 -6.343 1.00 95.50 224 GLY A CA 1
ATOM 1733 C C . GLY A 1 224 ? -6.037 -0.856 -5.643 1.00 95.50 224 GLY A C 1
ATOM 1734 O O . GLY A 1 224 ? -5.768 -2.031 -5.409 1.00 95.50 224 GLY A O 1
ATOM 1735 N N . THR A 1 225 ? -5.189 0.121 -5.327 1.00 97.50 225 THR A N 1
ATOM 1736 C CA . THR A 1 225 ? -3.924 -0.108 -4.616 1.00 97.50 225 THR A CA 1
ATOM 1737 C C . THR A 1 225 ? -3.786 0.799 -3.409 1.00 97.50 225 THR A C 1
ATOM 1739 O O . THR A 1 225 ? -3.872 2.022 -3.513 1.00 97.50 225 THR A O 1
ATOM 1742 N N . VAL A 1 226 ? -3.479 0.189 -2.267 1.00 97.69 226 VAL A N 1
ATOM 1743 C CA . VAL A 1 226 ? -3.016 0.868 -1.059 1.00 97.69 226 VAL A CA 1
ATOM 1744 C C . VAL A 1 226 ? -1.509 0.671 -0.956 1.00 97.69 226 VAL A C 1
ATOM 1746 O O . VAL A 1 226 ? -1.017 -0.448 -0.806 1.00 97.69 226 VAL A O 1
ATOM 1749 N N . SER A 1 227 ? -0.767 1.771 -1.014 1.00 97.38 227 SER A N 1
ATOM 1750 C CA . SER A 1 227 ? 0.677 1.790 -0.810 1.00 97.38 227 SER A CA 1
ATOM 1751 C C . SER A 1 227 ? 0.993 2.390 0.553 1.00 97.38 227 SER A C 1
ATOM 1753 O O . SER A 1 227 ? 0.645 3.535 0.834 1.00 97.38 227 SER A O 1
ATOM 1755 N N . VAL A 1 228 ? 1.646 1.617 1.415 1.00 97.25 228 VAL A N 1
ATOM 1756 C CA . VAL A 1 228 ? 2.093 2.056 2.737 1.00 97.25 228 VAL A CA 1
ATOM 1757 C C . VAL A 1 228 ? 3.613 2.089 2.748 1.00 97.25 228 VAL A C 1
ATOM 1759 O O . VAL A 1 228 ? 4.270 1.058 2.586 1.00 97.25 228 VAL A O 1
ATOM 1762 N N . THR A 1 229 ? 4.181 3.270 2.964 1.00 96.31 229 THR A N 1
ATOM 1763 C CA . THR A 1 229 ? 5.619 3.460 3.151 1.00 96.31 229 THR A CA 1
ATOM 1764 C C . THR A 1 229 ? 5.916 3.718 4.618 1.00 96.31 229 THR A C 1
ATOM 1766 O O . THR A 1 229 ? 5.443 4.697 5.191 1.00 96.31 229 THR A O 1
ATOM 1769 N N . VAL A 1 230 ? 6.711 2.836 5.221 1.00 95.88 230 VAL A N 1
ATOM 1770 C CA . VAL A 1 230 ? 7.206 2.967 6.594 1.00 95.88 230 VAL A CA 1
ATOM 1771 C C . VAL A 1 230 ? 8.514 3.758 6.581 1.00 95.88 230 VAL A C 1
ATOM 1773 O O . VAL A 1 230 ? 9.557 3.220 6.199 1.00 95.88 230 VAL A O 1
ATOM 1776 N N . HIS A 1 231 ? 8.465 5.023 6.992 1.00 93.88 231 HIS A N 1
ATOM 1777 C CA . HIS A 1 231 ? 9.643 5.897 7.068 1.00 93.88 231 HIS A CA 1
ATOM 1778 C C . HIS A 1 231 ? 10.438 5.666 8.348 1.00 93.88 231 HIS A C 1
ATOM 1780 O O . HIS A 1 231 ? 11.663 5.585 8.294 1.00 93.88 231 HIS A O 1
ATOM 1786 N N . ASP A 1 232 ? 9.737 5.483 9.471 1.00 93.38 232 ASP A N 1
ATOM 1787 C CA . ASP A 1 232 ? 10.331 5.158 10.770 1.00 93.38 232 ASP A CA 1
ATOM 1788 C C . ASP A 1 232 ? 9.944 3.730 11.206 1.00 93.38 232 ASP A C 1
ATOM 1790 O O . ASP A 1 232 ? 8.914 3.508 11.855 1.00 93.38 232 ASP A O 1
ATOM 1794 N N . PRO A 1 233 ? 10.746 2.723 10.824 1.00 91.25 233 PRO A N 1
ATOM 1795 C CA . PRO A 1 233 ? 10.473 1.332 11.158 1.00 91.25 233 PRO A CA 1
ATOM 1796 C C . PRO A 1 233 ? 10.685 0.994 12.640 1.00 91.25 233 PRO A C 1
ATOM 1798 O O . PRO A 1 233 ? 10.135 -0.012 13.081 1.00 91.25 233 PRO A O 1
ATOM 1801 N N . LEU A 1 234 ? 11.439 1.790 13.411 1.00 92.69 234 LEU A N 1
ATOM 1802 C CA . LEU A 1 234 ? 11.581 1.583 14.860 1.00 92.69 234 LEU A CA 1
ATOM 1803 C C . LEU A 1 234 ? 10.307 2.008 15.585 1.00 92.69 234 LEU A C 1
ATOM 1805 O O . LEU A 1 234 ? 9.805 1.269 16.431 1.00 92.69 234 LEU A O 1
ATOM 1809 N N . LEU A 1 235 ? 9.741 3.152 15.198 1.00 92.81 235 LEU A N 1
ATOM 1810 C CA . LEU A 1 235 ? 8.452 3.594 15.716 1.00 92.81 235 LEU A CA 1
ATOM 1811 C C . LEU A 1 235 ? 7.323 2.643 15.290 1.00 92.81 235 LEU A C 1
ATOM 1813 O O . LEU A 1 235 ? 6.494 2.262 16.107 1.00 92.81 235 LEU A O 1
ATOM 1817 N N . ALA A 1 236 ? 7.326 2.174 14.039 1.00 91.69 236 ALA A N 1
ATOM 1818 C CA . ALA A 1 236 ? 6.353 1.175 13.592 1.00 91.69 236 ALA A CA 1
ATOM 1819 C C . ALA A 1 236 ? 6.493 -0.176 14.318 1.00 91.69 236 ALA A C 1
ATOM 1821 O O . ALA A 1 236 ? 5.510 -0.894 14.496 1.00 91.69 236 ALA A O 1
ATOM 1822 N N . PHE A 1 237 ? 7.708 -0.542 14.735 1.00 92.12 237 PHE A N 1
ATOM 1823 C CA . PHE A 1 237 ? 7.956 -1.750 15.519 1.00 92.12 237 PHE A CA 1
ATOM 1824 C C . PHE A 1 237 ? 7.355 -1.656 16.928 1.00 92.12 237 PHE A C 1
ATOM 1826 O O . PHE A 1 237 ? 6.884 -2.665 17.453 1.00 92.12 237 PHE A O 1
ATOM 1833 N N . SER A 1 238 ? 7.338 -0.464 17.528 1.00 93.88 238 SER A N 1
ATOM 1834 C CA . SER A 1 238 ? 6.780 -0.244 18.865 1.00 93.88 238 SER A CA 1
ATOM 1835 C C . SER A 1 238 ? 5.262 -0.058 18.886 1.00 93.88 238 SER A C 1
ATOM 1837 O O . SER A 1 238 ? 4.686 0.012 19.969 1.00 93.88 238 SER A O 1
ATOM 1839 N N . PHE A 1 239 ? 4.594 -0.027 17.728 1.00 95.12 239 PHE A N 1
ATOM 1840 C CA . PHE A 1 239 ? 3.135 0.014 17.679 1.00 95.12 239 PHE A CA 1
ATOM 1841 C C . PHE A 1 239 ? 2.525 -1.222 18.341 1.00 95.12 239 PHE A C 1
ATOM 1843 O O . PHE A 1 239 ? 2.891 -2.365 18.039 1.00 95.12 239 PHE A O 1
ATOM 1850 N N . ASP A 1 240 ? 1.573 -0.970 19.231 1.00 95.56 240 ASP A N 1
ATOM 1851 C CA . ASP A 1 240 ? 0.685 -1.980 19.785 1.00 95.56 240 ASP A CA 1
ATOM 1852 C C . ASP A 1 240 ? -0.337 -2.438 18.731 1.00 95.56 240 ASP A C 1
ATOM 1854 O O . ASP A 1 240 ? -0.461 -1.890 17.625 1.00 95.56 240 ASP A O 1
ATOM 1858 N N . ARG A 1 241 ? -1.049 -3.519 19.060 1.00 95.38 241 ARG A N 1
ATOM 1859 C CA . ARG A 1 241 ? -2.061 -4.100 18.173 1.00 95.38 241 ARG A CA 1
ATOM 1860 C C . ARG A 1 241 ? -3.190 -3.108 17.890 1.00 95.38 241 ARG A C 1
ATOM 1862 O O . ARG A 1 241 ? -3.674 -3.068 16.763 1.00 95.38 241 ARG A O 1
ATOM 1869 N N . GLU A 1 242 ? -3.576 -2.325 18.890 1.00 95.62 242 GLU A N 1
ATOM 1870 C CA . GLU A 1 242 ? -4.670 -1.360 18.805 1.00 95.62 242 GLU A CA 1
ATOM 1871 C C . GLU A 1 242 ? -4.328 -0.190 17.878 1.00 95.62 242 GLU A C 1
ATOM 1873 O O . GLU A 1 242 ? -5.072 0.057 16.936 1.00 95.62 242 GLU A O 1
ATOM 1878 N N . THR A 1 243 ? -3.144 0.419 18.004 1.00 95.44 243 THR A N 1
ATOM 1879 C CA . THR A 1 243 ? -2.668 1.460 17.074 1.00 95.44 243 THR A CA 1
ATOM 1880 C C . THR A 1 243 ? -2.625 0.925 15.640 1.00 95.44 243 THR A C 1
ATOM 1882 O O . THR A 1 243 ? -3.019 1.611 14.698 1.00 95.44 243 THR A O 1
ATOM 1885 N N . CYS A 1 244 ? -2.164 -0.317 15.439 1.00 96.44 244 CYS A N 1
ATOM 1886 C CA . CYS A 1 244 ? -2.147 -0.926 14.105 1.00 96.44 244 CYS A CA 1
ATOM 1887 C C . CYS A 1 244 ? -3.563 -1.114 13.538 1.00 96.44 244 CYS A C 1
ATOM 1889 O O . CYS A 1 244 ? -3.772 -0.930 12.337 1.00 96.44 244 CYS A O 1
ATOM 1891 N N . LEU A 1 245 ? -4.521 -1.482 14.390 1.00 96.69 245 LEU A N 1
ATOM 1892 C CA . LEU A 1 245 ? -5.923 -1.651 14.027 1.00 96.69 245 LEU A CA 1
ATOM 1893 C C . LEU A 1 245 ? -6.596 -0.308 13.719 1.00 96.69 245 LEU A C 1
ATOM 1895 O O . LEU A 1 245 ? -7.304 -0.210 12.723 1.00 96.69 245 LEU A O 1
ATOM 1899 N N . GLU A 1 246 ? -6.339 0.738 14.505 1.00 95.94 246 GLU A N 1
ATOM 1900 C CA . GLU A 1 246 ? -6.812 2.104 14.242 1.00 95.94 246 GLU A CA 1
ATOM 1901 C C . GLU A 1 246 ? -6.327 2.619 12.886 1.00 95.94 246 GLU A C 1
ATOM 1903 O O . GLU A 1 246 ? -7.135 3.060 12.067 1.00 95.94 246 GLU A O 1
ATOM 1908 N N . ILE A 1 247 ? -5.025 2.480 12.607 1.00 96.00 247 ILE A N 1
ATOM 1909 C CA . ILE A 1 247 ? -4.445 2.821 11.302 1.00 96.00 247 ILE A CA 1
ATOM 1910 C C . ILE A 1 247 ? -5.140 2.014 10.198 1.00 96.00 247 ILE A C 1
ATOM 1912 O O . ILE A 1 247 ? -5.530 2.572 9.175 1.00 96.00 247 ILE A O 1
ATOM 1916 N N . GLY A 1 248 ? -5.344 0.710 10.410 1.00 96.62 248 GLY A N 1
ATOM 1917 C CA . GLY A 1 248 ? -6.087 -0.143 9.484 1.00 96.62 248 GLY A CA 1
ATOM 1918 C C . GLY A 1 248 ? -7.505 0.367 9.211 1.00 96.62 248 GLY A C 1
ATOM 1919 O O . GLY A 1 248 ? -7.901 0.485 8.053 1.00 96.62 248 GLY A O 1
ATOM 1920 N N . ARG A 1 249 ? -8.254 0.731 10.258 1.00 96.31 249 ARG A N 1
ATOM 1921 C CA . ARG A 1 249 ? -9.627 1.254 10.163 1.00 96.31 249 ARG A CA 1
ATOM 1922 C C . ARG A 1 249 ? -9.679 2.567 9.390 1.00 96.31 249 ARG A C 1
ATOM 1924 O O . ARG A 1 249 ? -10.572 2.737 8.565 1.00 96.31 249 ARG A O 1
ATOM 1931 N N . GLU A 1 250 ? -8.740 3.481 9.625 1.00 96.00 250 GLU A N 1
ATOM 1932 C CA . GLU A 1 250 ? -8.642 4.738 8.870 1.00 96.00 250 GLU A CA 1
ATOM 1933 C C . GLU A 1 250 ? -8.416 4.487 7.375 1.00 96.00 250 GLU A C 1
ATOM 1935 O O . GLU A 1 250 ? -9.105 5.073 6.538 1.00 96.00 250 GLU A O 1
ATOM 1940 N N . ILE A 1 251 ? -7.497 3.575 7.042 1.00 96.31 251 ILE A N 1
ATOM 1941 C CA . ILE A 1 251 ? -7.196 3.202 5.656 1.00 96.31 251 ILE A CA 1
ATOM 1942 C C . ILE A 1 251 ? -8.434 2.601 4.989 1.00 96.31 251 ILE A C 1
ATOM 1944 O O . ILE A 1 251 ? -8.842 3.077 3.932 1.00 96.31 251 ILE A O 1
ATOM 1948 N N . VAL A 1 252 ? -9.065 1.600 5.609 1.00 95.88 252 VAL A N 1
ATOM 1949 C CA . VAL A 1 252 ? -10.243 0.923 5.040 1.00 95.88 252 VAL A CA 1
ATOM 1950 C C . VAL A 1 252 ? -11.397 1.906 4.841 1.00 95.88 252 VAL A C 1
ATOM 1952 O O . VAL A 1 252 ? -11.954 1.971 3.747 1.00 95.88 252 VAL A O 1
ATOM 1955 N N . ARG A 1 253 ? -11.695 2.755 5.836 1.00 95.06 253 ARG A N 1
ATOM 1956 C CA . ARG A 1 253 ? -12.719 3.811 5.709 1.00 95.06 253 ARG A CA 1
ATOM 1957 C C . ARG A 1 253 ? -12.424 4.754 4.543 1.00 95.06 253 ARG A C 1
ATOM 1959 O O . ARG A 1 253 ? -13.343 5.155 3.827 1.00 95.06 253 ARG A O 1
ATOM 1966 N N . HIS A 1 254 ? -11.157 5.113 4.336 1.00 95.12 254 HIS A N 1
ATOM 1967 C CA . HIS A 1 254 ? -10.774 5.956 3.210 1.00 95.12 254 HIS A CA 1
ATOM 1968 C C . HIS A 1 254 ? -11.027 5.254 1.871 1.00 95.12 254 HIS A C 1
ATOM 1970 O O . HIS A 1 254 ? -11.664 5.843 0.998 1.00 95.12 254 HIS A O 1
ATOM 1976 N N . VAL A 1 255 ? -10.609 3.995 1.720 1.00 94.88 255 VAL A N 1
ATOM 1977 C CA . VAL A 1 255 ? -10.846 3.210 0.495 1.00 94.88 255 VAL A CA 1
ATOM 1978 C C . VAL A 1 255 ? -12.348 3.100 0.195 1.00 94.88 255 VAL A C 1
ATOM 1980 O O . VAL A 1 255 ? -12.776 3.397 -0.922 1.00 94.88 255 VAL A O 1
ATOM 1983 N N . GLU A 1 256 ? -13.169 2.793 1.204 1.00 93.12 256 GLU A N 1
ATOM 1984 C CA . GLU A 1 256 ? -14.634 2.739 1.077 1.00 93.12 256 GLU A CA 1
ATOM 1985 C C . GLU A 1 256 ? -15.232 4.076 0.608 1.00 93.12 256 GLU A C 1
ATOM 1987 O O . GLU A 1 256 ? -16.142 4.104 -0.226 1.00 93.12 256 GLU A O 1
ATOM 1992 N N . SER A 1 257 ? -14.718 5.200 1.122 1.00 91.88 257 SER A N 1
ATOM 1993 C CA . SER A 1 257 ? -15.189 6.539 0.748 1.00 91.88 257 SER A CA 1
ATOM 1994 C C . SER A 1 257 ? -14.904 6.867 -0.721 1.00 91.88 257 SER A C 1
ATOM 1996 O O . SER A 1 257 ? -15.754 7.436 -1.410 1.00 91.88 257 SER A O 1
ATOM 1998 N N . GLN A 1 258 ? -13.743 6.451 -1.233 1.00 89.50 258 GLN A N 1
ATOM 1999 C CA . GLN A 1 258 ? -13.336 6.723 -2.611 1.00 89.50 258 GLN A CA 1
ATOM 2000 C C . GLN A 1 258 ? -14.132 5.876 -3.612 1.00 89.50 258 GLN A C 1
ATOM 2002 O O . GLN A 1 258 ? -14.520 6.380 -4.666 1.00 89.50 258 GLN A O 1
ATOM 2007 N N . GLY A 1 259 ? -14.465 4.630 -3.258 1.00 80.00 259 GLY A N 1
ATOM 2008 C CA . GLY A 1 259 ? -15.308 3.761 -4.087 1.00 80.00 259 GLY A CA 1
ATOM 2009 C C . GLY A 1 259 ? -16.746 4.270 -4.271 1.00 80.00 259 GLY A C 1
ATOM 2010 O O . GLY A 1 259 ? -17.419 3.907 -5.237 1.00 80.00 259 GLY A O 1
ATOM 2011 N N . LYS A 1 260 ? -17.241 5.139 -3.377 1.00 76.69 260 LYS A N 1
ATOM 2012 C CA . LYS A 1 260 ? -18.542 5.814 -3.547 1.00 76.69 260 LYS A CA 1
ATOM 2013 C C . LYS A 1 260 ? -18.463 6.976 -4.537 1.00 76.69 260 LYS A C 1
ATOM 2015 O O . LYS A 1 260 ? -19.419 7.193 -5.277 1.00 76.69 260 LYS A O 1
ATOM 2020 N N . SER A 1 261 ? -17.337 7.690 -4.567 1.00 73.06 261 SER A N 1
ATOM 2021 C CA . SER A 1 261 ? -17.163 8.894 -5.386 1.00 73.06 261 SER A CA 1
ATOM 2022 C C . SER A 1 261 ? -17.100 8.615 -6.888 1.00 73.06 261 SER A C 1
ATOM 2024 O O . SER A 1 261 ? -17.483 9.481 -7.659 1.00 73.06 261 SER A O 1
ATOM 2026 N N . GLN A 1 262 ? -16.647 7.432 -7.312 1.00 61.62 262 GLN A N 1
ATOM 2027 C CA . GLN A 1 262 ? -16.538 7.070 -8.734 1.00 61.62 262 GLN A CA 1
ATOM 2028 C C . GLN A 1 262 ? -17.882 6.746 -9.420 1.00 61.62 262 GLN A C 1
ATOM 2030 O O . GLN A 1 262 ? -17.888 6.380 -10.589 1.00 61.62 262 GLN A O 1
ATOM 2035 N N . ARG A 1 263 ? -19.018 6.832 -8.708 1.00 54.81 263 ARG A N 1
ATOM 2036 C CA . ARG A 1 263 ? -20.365 6.577 -9.263 1.00 54.81 263 ARG A CA 1
ATOM 2037 C C . ARG A 1 263 ? -21.137 7.835 -9.682 1.00 54.81 263 ARG A C 1
ATOM 2039 O O . ARG A 1 263 ? -22.261 7.689 -10.151 1.00 54.81 263 ARG A O 1
ATOM 2046 N N . ARG A 1 264 ? -20.594 9.028 -9.446 1.00 43.66 264 ARG A N 1
ATOM 2047 C CA . ARG A 1 264 ? -21.178 10.295 -9.906 1.00 43.66 264 ARG A CA 1
ATOM 2048 C C . ARG A 1 264 ? -20.403 10.785 -11.111 1.00 43.66 264 ARG A C 1
ATOM 2050 O O . ARG A 1 264 ? -21.068 11.316 -12.017 1.00 43.66 264 ARG A O 1
#

Foldseek 3Di:
DDDDDPVVVVVVDPDDDDDDDDDDDDDDDDDDDDDDDDDDDDDDDDDDDDDDDDDDDDDDDDDDDDPPPPPPPPDPPDPDDPDPDPFDFAPVVVVLCVVLVEAEPVQWAWDDAPPPLCNVFKTKTWHLHAYDDPVCCVPQGGNDHDPCVVVVSVVVVVLSVQFEAEAEAEDPPDDPVLQVLLSVLLLVLLQVLCVVQQAHSSQHRHPDDDDPDDDPHDPDGQHYYMYMYGHDSNSSSPDDSVSSNSRNNSVVVVSVVVVVVVVD

Organism: NCBI:txid2041049

Mean predicted aligned error: 16.42 Å

pLDDT: mean 76.07, std 22.49, range [34.16, 97.81]